Protein AF-A0A3B8PVL5-F1 (afdb_monomer)

Secondary structure (DSSP, 8-state):
----------TT-HHHHH--HHHHHHHHHH-SEEE-TTT-PEEE-SHHHHHHHHH-TTS---THHHHHHTS-TTHHHHHHHHHHHHTTSGGG--HHHHHHHHHHHHTTS-HHHHHHHHHHHHHHHHHHHHTSPTTS---HIIIIITTHHHHHHHHHTT--GGGHHHHHHHHHHHHHHHS--SS-HHHHHHHHHHHHHHHHHHHHHHHHHHH-

Foldseek 3Di:
DDPPDDDDDDCPPPVCVVPVPVVLVCCVPPPQWHQDPVLRDIDHRDPVVVVCQVPPPVHALLCVVVLLVPDDPVQNVLLVVVCVVPCQDLSNDDDPSVVVNVVVVCVCVDPVNVVVLVVVLVVLQVVLVVPDDPPDDDDCVVSPVVQSVLCSVCVSVVHDSVCSVVLVQLVVLLVCQSDPDDDDNNVSSVSNVVSSVVNVVVVVVVVVVVVD

Nearest PDB structures (foldseek):
  2z3u-assembly1_A  TM=7.919E-01  e=2.037E-05  Streptomyces sp. TP-A0274
  2z3t-assembly1_A  TM=7.667E-01  e=3.407E-05  Streptomyces sp. TP-A0274
  2z3t-assembly3_C  TM=7.773E-01  e=5.141E-05  Streptomyces sp. TP-A0274
  2z3t-assembly2_B  TM=7.688E-01  e=5.698E-05  Streptomyces sp. TP-A0274
  6kfw-assembly1_A  TM=7.284E-01  e=1.982E-03  Actinoplanes tsinanensis

Sequence (212 aa):
MDHTHTITFDFHDPTVIADPYPIYARMRREQPLWLNPASGTWTVTRHADVCRVLDGAEFSNARIEELFARLSLEARPRAEPLREIFEPRLLFTEGDRHRRLRSLLMKGFTPGHLQTYSSLISERLDLLLRDLPEGQPVDLLKQVCAKLPGMVILALLGIRVDEQDRMRAWTDDIYAWMGHFPGSILERTQCALQAMEGLRGRLRAYIEEVRT

Radius of gyration: 21.16 Å; Cα contacts (8 Å, |Δi|>4): 139; chains: 1; bounding box: 54×42×66 Å

Structure (mmCIF, N/CA/C/O backbone):
data_AF-A0A3B8PVL5-F1
#
_entry.id   AF-A0A3B8PVL5-F1
#
loop_
_atom_site.group_PDB
_atom_site.id
_atom_site.type_symbol
_atom_site.label_atom_id
_atom_site.label_alt_id
_atom_site.label_comp_id
_atom_site.label_asym_id
_atom_site.label_entity_id
_atom_site.label_seq_id
_atom_site.pdbx_PDB_ins_code
_atom_site.Cartn_x
_atom_site.Cartn_y
_atom_site.Cartn_z
_atom_site.occupancy
_atom_site.B_iso_or_equiv
_atom_site.auth_seq_id
_atom_site.auth_comp_id
_atom_site.auth_asym_id
_atom_site.auth_atom_id
_atom_site.pdbx_PDB_model_num
ATOM 1 N N . MET A 1 1 ? 16.191 -9.539 -36.481 1.00 39.22 1 MET A N 1
ATOM 2 C CA . MET A 1 1 ? 15.145 -9.096 -35.539 1.00 39.22 1 MET A CA 1
ATOM 3 C C . MET A 1 1 ? 15.142 -7.588 -35.616 1.00 39.22 1 MET A C 1
ATOM 5 O O . MET A 1 1 ? 16.186 -6.993 -35.396 1.00 39.22 1 MET A O 1
ATOM 9 N N . ASP A 1 2 ? 14.049 -7.017 -36.103 1.00 36.31 2 ASP A N 1
ATOM 10 C CA . ASP A 1 2 ? 13.958 -5.600 -36.448 1.00 36.31 2 ASP A CA 1
ATOM 11 C C . ASP A 1 2 ? 13.825 -4.760 -35.165 1.00 36.31 2 ASP A C 1
ATOM 13 O O . ASP A 1 2 ? 12.913 -4.978 -34.367 1.00 36.31 2 ASP A O 1
ATOM 17 N N . HIS A 1 3 ? 14.789 -3.872 -34.912 1.00 49.50 3 HIS A N 1
ATOM 18 C CA . HIS A 1 3 ? 14.898 -3.058 -33.695 1.00 49.50 3 HIS A CA 1
ATOM 19 C C . HIS A 1 3 ? 14.325 -1.656 -33.917 1.00 49.50 3 HIS A C 1
ATOM 21 O O . HIS A 1 3 ? 15.004 -0.656 -33.677 1.00 49.50 3 HIS A O 1
ATOM 27 N N . THR A 1 4 ? 13.100 -1.538 -34.422 1.00 50.12 4 THR A N 1
ATOM 28 C CA . THR A 1 4 ? 12.557 -0.219 -34.765 1.00 50.12 4 THR A CA 1
ATOM 29 C C . THR A 1 4 ? 11.165 -0.049 -34.171 1.00 50.12 4 THR A C 1
ATOM 31 O O . THR A 1 4 ? 10.240 -0.767 -34.528 1.00 50.12 4 THR A O 1
ATOM 34 N N . HIS A 1 5 ? 11.072 0.916 -33.246 1.00 54.44 5 HIS A N 1
ATOM 35 C CA . HIS A 1 5 ? 9.950 1.297 -32.370 1.00 54.44 5 HIS A CA 1
ATOM 36 C C . HIS A 1 5 ? 9.948 0.695 -30.954 1.00 54.44 5 HIS A C 1
ATOM 38 O O . HIS A 1 5 ? 9.056 -0.053 -30.567 1.00 54.44 5 HIS A O 1
ATOM 44 N N . THR A 1 6 ? 10.900 1.128 -30.122 1.00 64.75 6 THR A N 1
ATOM 45 C CA . THR A 1 6 ? 10.714 1.101 -28.663 1.00 64.75 6 THR A CA 1
ATOM 46 C C . THR A 1 6 ? 9.618 2.099 -28.296 1.00 64.75 6 THR A C 1
ATOM 48 O O . THR A 1 6 ? 9.730 3.286 -28.610 1.00 64.75 6 THR A O 1
ATOM 51 N N . ILE A 1 7 ? 8.552 1.637 -27.641 1.00 70.81 7 ILE A N 1
ATOM 52 C CA . ILE A 1 7 ? 7.577 2.545 -27.036 1.00 70.81 7 ILE A CA 1
ATOM 53 C C . ILE A 1 7 ? 8.286 3.242 -25.868 1.00 70.81 7 ILE A C 1
ATOM 55 O O . ILE A 1 7 ? 8.627 2.600 -24.879 1.00 70.81 7 ILE A O 1
ATOM 59 N N . THR A 1 8 ? 8.520 4.546 -25.988 1.00 72.62 8 THR A N 1
ATOM 60 C CA . THR A 1 8 ? 9.068 5.369 -24.903 1.00 72.62 8 THR A CA 1
ATOM 61 C C . THR A 1 8 ? 7.932 6.134 -24.246 1.00 72.62 8 THR A C 1
ATOM 63 O O . THR A 1 8 ? 7.210 6.869 -24.918 1.00 72.62 8 THR A O 1
ATOM 66 N N . PHE A 1 9 ? 7.771 5.958 -22.942 1.00 76.31 9 PHE A N 1
ATOM 67 C CA . PHE A 1 9 ? 6.848 6.721 -22.113 1.00 76.31 9 PHE A CA 1
ATOM 68 C C . PHE A 1 9 ? 7.392 6.755 -20.685 1.00 76.31 9 PHE A C 1
ATOM 70 O O . PHE A 1 9 ? 8.145 5.865 -20.281 1.00 76.31 9 PHE A O 1
ATOM 77 N N . ASP A 1 10 ? 7.025 7.788 -19.939 1.00 80.75 10 ASP A N 1
ATOM 78 C CA . ASP A 1 10 ? 7.388 7.927 -18.535 1.00 80.75 10 ASP A CA 1
ATOM 79 C C . ASP A 1 10 ? 6.184 7.549 -17.664 1.00 80.75 10 ASP A C 1
ATOM 81 O O . ASP A 1 10 ? 5.116 8.148 -17.760 1.00 80.75 10 ASP A O 1
ATOM 85 N N . PHE A 1 11 ? 6.351 6.537 -16.811 1.00 80.06 11 PHE A N 1
ATOM 86 C CA . PHE A 1 11 ? 5.327 6.117 -15.847 1.00 80.06 11 PHE A CA 1
ATOM 87 C C . PHE A 1 11 ? 5.068 7.161 -14.752 1.00 80.06 11 PHE A C 1
ATOM 89 O O . PHE A 1 11 ? 4.093 7.034 -14.011 1.00 80.06 11 PHE A O 1
ATOM 96 N N . HIS A 1 12 ? 5.935 8.167 -14.638 1.00 81.81 12 HIS A N 1
ATOM 97 C CA . HIS A 1 12 ? 5.802 9.283 -13.712 1.00 81.81 12 HIS A CA 1
ATOM 98 C C . HIS A 1 12 ? 5.186 10.534 -14.359 1.00 81.81 12 HIS A C 1
ATOM 100 O O . HIS A 1 12 ? 4.926 11.507 -13.649 1.00 81.81 12 HIS A O 1
ATOM 106 N N . ASP A 1 13 ? 4.915 10.519 -15.670 1.00 85.88 13 ASP A N 1
ATOM 107 C CA . ASP A 1 13 ? 4.235 11.619 -16.356 1.00 85.88 13 ASP A CA 1
ATOM 108 C C . ASP A 1 13 ? 2.784 11.741 -15.838 1.00 85.88 13 ASP A C 1
ATOM 110 O O . ASP A 1 13 ? 2.021 10.771 -15.915 1.00 85.88 13 ASP A O 1
ATOM 114 N N . PRO A 1 14 ? 2.356 12.917 -15.333 1.00 90.00 14 PRO A N 1
ATOM 115 C CA . PRO A 1 14 ? 0.998 13.123 -14.829 1.00 90.00 14 PRO A CA 1
ATOM 116 C C . PRO A 1 14 ? -0.107 12.784 -15.836 1.00 90.00 14 PRO A C 1
ATOM 118 O O . PRO A 1 14 ? -1.181 12.340 -15.435 1.00 90.00 14 PRO A O 1
ATOM 121 N N . THR A 1 15 ? 0.140 12.972 -17.134 1.00 90.44 15 THR A N 1
ATOM 122 C CA . THR A 1 15 ? -0.822 12.648 -18.197 1.00 90.44 15 THR A CA 1
ATOM 123 C C . THR A 1 15 ? -0.975 11.139 -18.378 1.00 90.44 15 THR A C 1
ATOM 125 O O . THR A 1 15 ? -2.087 10.651 -18.571 1.00 90.44 15 THR A O 1
ATOM 128 N N . VAL A 1 16 ? 0.121 10.391 -18.221 1.00 89.94 16 VAL A N 1
ATOM 129 C CA . VAL A 1 16 ? 0.131 8.923 -18.226 1.00 89.94 16 VAL A CA 1
ATOM 130 C C . VAL A 1 16 ? -0.508 8.373 -16.958 1.00 89.94 16 VAL A C 1
ATOM 132 O O . VAL A 1 16 ? -1.251 7.402 -17.024 1.00 89.94 16 VAL A O 1
ATOM 135 N N . ILE A 1 17 ? -0.266 8.997 -15.806 1.00 90.56 17 ILE A N 1
ATOM 136 C CA . ILE A 1 17 ? -0.901 8.616 -14.538 1.00 90.56 17 ILE A CA 1
ATOM 137 C C . ILE A 1 17 ? -2.420 8.837 -14.600 1.00 90.56 17 ILE A C 1
ATOM 139 O O . ILE A 1 17 ? -3.177 8.007 -14.097 1.00 90.56 17 ILE A O 1
ATOM 143 N N . ALA A 1 18 ? -2.867 9.937 -15.215 1.00 94.69 18 ALA A N 1
ATOM 144 C CA . ALA A 1 18 ? -4.284 10.264 -15.342 1.00 94.69 18 ALA A CA 1
ATOM 145 C C . ALA A 1 18 ? -5.041 9.284 -16.253 1.00 94.69 18 ALA A C 1
ATOM 147 O O . ALA A 1 18 ? -6.172 8.914 -15.937 1.00 94.69 18 ALA A O 1
ATOM 148 N N . ASP A 1 19 ? -4.423 8.849 -17.356 1.00 95.06 19 ASP A N 1
ATOM 149 C CA . ASP A 1 19 ? -4.990 7.841 -18.253 1.00 95.06 19 ASP A CA 1
ATOM 150 C C . ASP A 1 19 ? -3.903 6.909 -18.832 1.00 95.06 19 ASP A C 1
ATOM 152 O O . ASP A 1 19 ? -3.385 7.139 -19.931 1.00 95.06 19 ASP A O 1
ATOM 156 N N . PRO A 1 20 ? -3.545 5.819 -18.124 1.00 93.44 20 PRO A N 1
ATOM 157 C CA . PRO A 1 20 ? -2.493 4.912 -18.581 1.00 93.44 20 PRO A CA 1
ATOM 158 C C . PRO A 1 20 ? -2.997 3.890 -19.613 1.00 93.44 20 PRO A C 1
ATOM 160 O O . PRO A 1 20 ? -2.204 3.180 -20.245 1.00 93.44 20 PRO A O 1
ATOM 163 N N . TYR A 1 21 ? -4.316 3.768 -19.797 1.00 94.69 21 TYR A N 1
ATOM 164 C CA . TYR A 1 21 ? -4.918 2.692 -20.582 1.00 94.69 21 TYR A CA 1
ATOM 165 C C . TYR A 1 21 ? -4.569 2.738 -22.078 1.00 94.69 21 TYR A C 1
ATOM 167 O O . TYR A 1 21 ? -4.315 1.660 -22.632 1.00 94.69 21 TYR A O 1
ATOM 175 N N . PRO A 1 22 ? -4.483 3.909 -22.746 1.00 94.12 22 PRO A N 1
ATOM 176 C CA . PRO A 1 22 ? -4.010 4.002 -24.125 1.00 94.12 22 PRO A CA 1
ATOM 177 C C . PRO A 1 22 ? -2.590 3.459 -24.296 1.00 94.12 22 PRO A C 1
ATOM 179 O O . PRO A 1 22 ? -2.325 2.703 -25.237 1.00 94.12 22 PRO A O 1
ATOM 182 N N . ILE A 1 23 ? -1.692 3.773 -23.356 1.00 92.12 23 ILE A N 1
ATOM 183 C CA . ILE A 1 23 ? -0.312 3.276 -23.362 1.00 92.12 23 ILE A CA 1
ATOM 184 C C . ILE A 1 23 ? -0.302 1.766 -23.159 1.00 92.12 23 ILE A C 1
ATOM 186 O O . ILE A 1 23 ? 0.282 1.050 -23.970 1.00 92.12 23 ILE A O 1
ATOM 190 N N . TYR A 1 24 ? -1.016 1.248 -22.158 1.00 92.81 24 TYR A N 1
ATOM 191 C CA . TYR A 1 24 ? -1.092 -0.198 -21.940 1.00 92.81 24 TYR A CA 1
ATOM 192 C C . TYR A 1 24 ? -1.705 -0.939 -23.134 1.00 92.81 24 TYR A C 1
ATOM 194 O O . TYR A 1 24 ? -1.261 -2.035 -23.477 1.00 92.81 24 TYR A O 1
ATOM 202 N N . ALA A 1 25 ? -2.705 -0.353 -23.798 1.00 94.38 25 ALA A N 1
ATOM 203 C CA . ALA A 1 25 ? -3.299 -0.920 -25.005 1.00 94.38 25 ALA A CA 1
ATOM 204 C C . ALA A 1 25 ? -2.289 -0.986 -26.154 1.00 94.38 25 ALA A C 1
ATOM 206 O O . ALA A 1 25 ? -2.220 -2.003 -26.845 1.00 94.38 25 ALA A O 1
ATOM 207 N N . ARG A 1 26 ? -1.485 0.065 -26.331 1.00 92.62 26 ARG A N 1
ATOM 208 C CA . ARG A 1 26 ? -0.396 0.093 -27.308 1.00 92.62 26 ARG A CA 1
ATOM 209 C C . ARG A 1 26 ? 0.678 -0.947 -26.984 1.00 92.62 26 ARG A C 1
ATOM 211 O O . ARG A 1 26 ? 1.000 -1.758 -27.848 1.00 92.62 26 ARG A O 1
ATOM 218 N N . MET A 1 27 ? 1.144 -1.010 -25.735 1.00 92.81 27 MET A N 1
ATOM 219 C CA . MET A 1 27 ? 2.129 -2.002 -25.285 1.00 92.81 27 MET A CA 1
ATOM 220 C C . MET A 1 27 ? 1.656 -3.431 -25.537 1.00 92.81 27 MET A C 1
ATOM 222 O O . MET A 1 27 ? 2.381 -4.213 -26.138 1.00 92.81 27 MET A O 1
ATOM 226 N N . ARG A 1 28 ? 0.413 -3.778 -25.185 1.00 94.94 28 ARG A N 1
ATOM 227 C CA . ARG A 1 28 ? -0.111 -5.135 -25.423 1.00 94.94 28 ARG A CA 1
ATOM 228 C C . ARG A 1 28 ? -0.062 -5.562 -26.894 1.00 94.94 28 ARG A C 1
ATOM 230 O O . ARG A 1 28 ? 0.135 -6.754 -27.165 1.00 94.94 28 ARG A O 1
ATOM 237 N N . ARG A 1 29 ? -0.271 -4.614 -27.818 1.00 94.19 29 ARG A N 1
ATOM 238 C CA . ARG A 1 29 ? -0.258 -4.848 -29.271 1.00 94.19 29 ARG A CA 1
ATOM 239 C C . ARG A 1 29 ? 1.157 -4.913 -29.835 1.00 94.19 29 ARG A C 1
ATOM 241 O O . ARG A 1 29 ? 1.461 -5.844 -30.569 1.00 94.19 29 ARG A O 1
ATOM 248 N N . GLU A 1 30 ? 1.990 -3.938 -29.494 1.00 93.38 30 GLU A N 1
ATOM 249 C CA . GLU A 1 30 ? 3.268 -3.684 -30.171 1.00 93.38 30 GLU A CA 1
ATOM 250 C C . GLU A 1 30 ? 4.473 -4.224 -29.388 1.00 93.38 30 GLU A C 1
ATOM 252 O O . GLU A 1 30 ? 5.381 -4.801 -29.977 1.00 93.38 30 GLU A O 1
ATOM 257 N N . GLN A 1 31 ? 4.484 -4.073 -28.061 1.00 92.56 31 GLN A N 1
ATOM 258 C CA . GLN A 1 31 ? 5.632 -4.401 -27.211 1.00 92.56 31 GLN A CA 1
ATOM 259 C C . GLN A 1 31 ? 5.173 -4.880 -25.818 1.00 92.56 31 GLN A C 1
ATOM 261 O O . GLN A 1 31 ? 5.255 -4.141 -24.834 1.00 92.56 31 GLN A O 1
ATOM 266 N N . PRO A 1 32 ? 4.632 -6.110 -25.716 1.00 93.75 32 PRO A N 1
ATOM 267 C CA . PRO A 1 32 ? 3.971 -6.593 -24.501 1.00 93.75 32 PRO A CA 1
ATOM 268 C C . PRO A 1 32 ? 4.933 -6.841 -23.334 1.00 93.75 32 PRO A C 1
ATOM 270 O O . PRO A 1 32 ? 4.501 -6.819 -22.177 1.00 93.75 32 PRO A O 1
ATOM 273 N N . LEU A 1 33 ? 6.209 -7.060 -23.667 1.00 94.38 33 LEU A N 1
ATOM 274 C CA . LEU A 1 33 ? 7.352 -7.150 -22.771 1.00 94.38 33 LEU A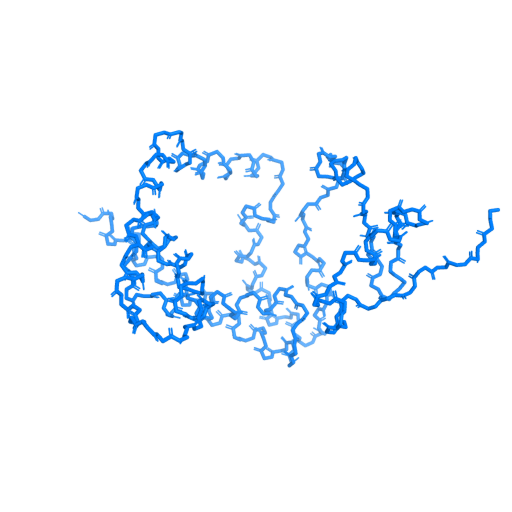 CA 1
ATOM 275 C C . LEU A 1 33 ? 8.305 -6.009 -23.128 1.00 94.38 33 LEU A C 1
ATOM 277 O O . LEU A 1 33 ? 8.877 -5.992 -24.220 1.00 94.38 33 LEU A O 1
ATOM 281 N N . TRP A 1 34 ? 8.456 -5.051 -22.221 1.00 91.19 34 TRP A N 1
ATOM 282 C CA . TRP A 1 34 ? 9.314 -3.885 -22.420 1.00 91.19 34 TRP A CA 1
ATOM 283 C C . TRP A 1 34 ? 10.336 -3.790 -21.294 1.00 91.19 34 TRP A C 1
ATOM 285 O O . TRP A 1 34 ? 9.961 -3.760 -20.125 1.00 91.19 34 TRP A O 1
ATOM 295 N N . LEU A 1 35 ? 11.622 -3.748 -21.640 1.00 88.69 35 LEU A N 1
ATOM 296 C CA . LEU A 1 35 ? 12.696 -3.489 -20.687 1.00 88.69 35 LEU A CA 1
ATOM 297 C C . LEU A 1 35 ? 12.935 -1.983 -20.626 1.00 88.69 35 LEU A C 1
ATOM 299 O O . LEU A 1 35 ? 13.352 -1.392 -21.621 1.00 88.69 35 LEU A O 1
ATOM 303 N N . ASN A 1 36 ? 12.703 -1.375 -19.464 1.00 83.12 36 ASN A N 1
ATOM 304 C CA . ASN A 1 36 ? 13.061 0.017 -19.242 1.00 83.12 36 ASN A CA 1
ATOM 305 C C . ASN A 1 36 ? 14.595 0.134 -19.169 1.00 83.12 36 ASN A C 1
ATOM 307 O O . ASN A 1 36 ? 15.182 -0.373 -18.210 1.00 83.12 36 ASN A O 1
ATOM 311 N N . PRO A 1 37 ? 15.266 0.803 -20.122 1.00 80.75 37 PRO A N 1
ATOM 312 C CA . PRO A 1 37 ? 16.723 0.904 -20.112 1.00 80.75 37 PRO A CA 1
ATOM 313 C C . PRO A 1 37 ? 17.256 1.752 -18.948 1.00 80.75 37 PRO A C 1
ATOM 315 O O . PRO A 1 37 ? 18.384 1.536 -18.518 1.00 80.75 37 PRO A O 1
ATOM 318 N N . ALA A 1 38 ? 16.463 2.691 -18.419 1.00 77.44 38 ALA A N 1
ATOM 319 C CA . ALA A 1 38 ? 16.877 3.557 -17.317 1.00 77.44 38 ALA A CA 1
ATOM 320 C C . ALA A 1 38 ? 16.847 2.835 -15.962 1.00 77.44 38 ALA A C 1
ATOM 322 O O . ALA A 1 38 ? 17.716 3.064 -15.125 1.00 77.44 38 ALA A O 1
ATOM 323 N N . SER A 1 39 ? 15.861 1.960 -15.741 1.00 76.00 39 SER A N 1
ATOM 324 C CA . SER A 1 39 ? 15.697 1.244 -14.466 1.00 76.00 39 SER A CA 1
ATOM 325 C C . SER A 1 39 ? 16.091 -0.233 -14.511 1.00 76.00 39 SER A C 1
ATOM 327 O O . SER A 1 39 ? 16.088 -0.889 -13.473 1.00 76.00 39 SER A O 1
ATOM 329 N N . GLY A 1 40 ? 16.364 -0.792 -15.694 1.00 83.31 40 GLY A N 1
ATOM 330 C CA . GLY A 1 40 ? 16.608 -2.226 -15.879 1.00 83.31 40 GLY A CA 1
ATOM 331 C C . GLY A 1 40 ? 15.398 -3.112 -15.553 1.00 83.31 40 GLY A C 1
ATOM 332 O O . GLY A 1 40 ? 15.550 -4.317 -15.378 1.00 83.31 40 G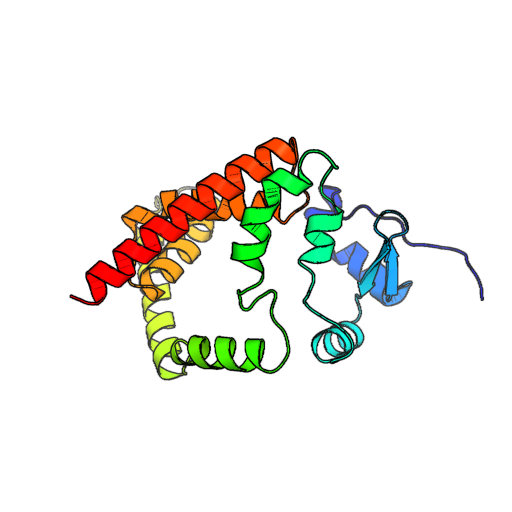LY A O 1
ATOM 333 N N . THR A 1 41 ? 14.197 -2.532 -15.437 1.00 85.75 41 THR A N 1
ATOM 334 C CA . THR A 1 41 ? 12.983 -3.243 -15.009 1.00 85.75 41 THR A CA 1
ATOM 335 C C . THR A 1 41 ? 12.134 -3.667 -16.204 1.00 85.75 41 THR A C 1
ATOM 337 O O . THR A 1 41 ? 11.881 -2.874 -17.113 1.00 85.75 41 THR A O 1
ATOM 340 N N . TRP A 1 42 ? 11.641 -4.906 -16.179 1.00 91.06 42 TRP A N 1
ATOM 341 C CA . TRP A 1 42 ? 10.681 -5.409 -17.160 1.00 91.06 42 TRP A CA 1
ATOM 342 C C . TRP A 1 42 ? 9.254 -4.963 -16.835 1.00 91.06 42 TRP A C 1
ATOM 344 O O . TRP A 1 42 ? 8.768 -5.143 -15.722 1.00 91.06 42 TRP A O 1
ATOM 354 N N . THR A 1 43 ? 8.559 -4.436 -17.839 1.00 91.88 43 THR A N 1
ATOM 355 C CA . THR A 1 43 ? 7.113 -4.207 -17.825 1.00 91.88 43 THR A CA 1
ATOM 356 C C . THR A 1 43 ? 6.421 -5.297 -18.631 1.00 91.88 43 THR A C 1
ATOM 358 O O . THR A 1 43 ? 6.775 -5.540 -19.786 1.00 91.88 43 THR A O 1
ATOM 361 N N . VAL A 1 44 ? 5.403 -5.912 -18.031 1.00 95.00 44 VAL A N 1
ATOM 362 C CA . VAL A 1 44 ? 4.607 -6.996 -18.616 1.00 95.00 44 VAL A CA 1
ATOM 363 C C . VAL A 1 44 ? 3.149 -6.552 -18.680 1.00 95.00 44 VAL A C 1
ATOM 365 O O . VAL A 1 44 ? 2.594 -6.133 -17.669 1.00 95.00 44 VAL A O 1
ATOM 368 N N . THR A 1 45 ? 2.526 -6.606 -19.862 1.00 95.38 45 THR A N 1
ATOM 369 C CA . THR A 1 45 ? 1.192 -5.994 -20.066 1.00 95.38 45 THR A CA 1
ATOM 370 C C . THR A 1 45 ? 0.106 -6.938 -20.567 1.00 95.38 45 THR A C 1
ATOM 372 O O . THR A 1 45 ? -1.080 -6.607 -20.468 1.00 95.38 45 THR A O 1
ATOM 375 N N . ARG A 1 46 ? 0.455 -8.111 -21.108 1.00 95.94 46 ARG A N 1
ATOM 376 C CA . ARG A 1 46 ? -0.537 -9.126 -21.489 1.00 95.94 46 ARG A CA 1
ATOM 377 C C . ARG A 1 46 ? -0.962 -9.906 -20.255 1.00 95.94 46 ARG A C 1
ATOM 379 O O . ARG A 1 46 ? -0.117 -10.389 -19.515 1.00 95.94 46 ARG A O 1
ATOM 386 N N . HIS A 1 47 ? -2.271 -10.078 -20.082 1.00 97.06 47 HIS A N 1
ATOM 387 C CA . HIS A 1 47 ? -2.847 -10.780 -18.932 1.00 97.06 47 HIS A CA 1
ATOM 388 C C . HIS A 1 47 ? -2.204 -12.156 -18.694 1.00 97.06 47 HIS A C 1
ATOM 390 O O . HIS A 1 47 ? -1.781 -12.446 -17.583 1.00 97.06 47 HIS A O 1
ATOM 396 N N . ALA A 1 48 ? -2.071 -12.976 -19.744 1.00 97.25 48 ALA A N 1
ATOM 397 C CA . ALA A 1 48 ? -1.463 -14.303 -19.636 1.00 97.25 48 ALA A CA 1
ATOM 398 C C . ALA A 1 48 ? -0.004 -14.256 -19.143 1.00 97.25 48 ALA A C 1
ATOM 400 O O . ALA A 1 48 ? 0.380 -15.060 -18.298 1.00 97.25 48 ALA A O 1
ATOM 401 N N . ASP A 1 49 ? 0.782 -13.287 -19.619 1.00 96.81 49 ASP A N 1
ATOM 402 C CA . ASP A 1 49 ? 2.179 -13.119 -19.211 1.00 96.81 49 ASP A CA 1
ATOM 403 C C . ASP A 1 49 ? 2.277 -12.608 -17.765 1.00 96.81 49 ASP A C 1
ATOM 405 O O . ASP A 1 49 ? 3.129 -13.068 -17.011 1.00 96.81 49 ASP A O 1
ATOM 409 N N . VAL A 1 50 ? 1.373 -11.711 -17.350 1.00 97.12 50 VAL A N 1
ATOM 410 C CA . VAL A 1 50 ? 1.278 -11.245 -15.956 1.00 97.12 50 VAL A CA 1
ATOM 411 C C . VAL A 1 50 ? 0.959 -12.411 -15.021 1.00 97.12 50 VAL A C 1
ATOM 413 O O . VAL A 1 50 ? 1.663 -12.591 -14.032 1.00 97.12 50 VAL A O 1
ATOM 416 N N . CYS A 1 51 ? -0.042 -13.239 -15.341 1.00 97.50 51 CYS A N 1
ATOM 417 C CA . CYS A 1 51 ? -0.359 -14.434 -14.553 1.00 97.50 51 CYS A CA 1
ATOM 418 C C . CYS A 1 51 ? 0.835 -15.392 -14.482 1.00 97.50 51 CYS A C 1
ATOM 420 O O . CYS A 1 51 ? 1.200 -15.822 -13.395 1.00 97.50 51 CYS A O 1
ATOM 422 N N . ARG A 1 52 ? 1.509 -15.652 -15.613 1.00 96.25 52 ARG A N 1
ATOM 423 C CA . ARG A 1 52 ? 2.712 -16.498 -15.643 1.00 96.25 52 ARG A CA 1
ATOM 424 C C . ARG A 1 52 ? 3.803 -15.980 -14.705 1.00 96.25 52 ARG A C 1
ATOM 426 O O . ARG A 1 52 ? 4.446 -16.780 -14.036 1.00 96.25 52 ARG A O 1
ATOM 433 N N . VAL A 1 53 ? 4.023 -14.665 -14.669 1.00 95.25 53 VAL A N 1
ATOM 434 C CA . VAL A 1 53 ? 5.013 -14.047 -13.774 1.00 95.25 53 VAL A CA 1
ATOM 435 C C . VAL A 1 53 ? 4.595 -14.156 -12.310 1.00 95.25 53 VAL A C 1
ATOM 437 O O . VAL A 1 53 ? 5.433 -14.453 -11.469 1.00 95.25 53 VAL A O 1
ATOM 440 N N . LEU A 1 54 ? 3.318 -13.932 -12.000 1.00 93.75 54 LEU A N 1
ATOM 441 C CA . LEU A 1 54 ? 2.811 -13.998 -10.626 1.00 93.75 54 LEU A CA 1
ATOM 442 C C . LEU A 1 54 ? 2.782 -15.430 -10.063 1.00 93.75 54 LEU A C 1
ATOM 444 O O . LEU A 1 54 ? 2.972 -15.602 -8.862 1.00 93.75 54 LEU A O 1
ATOM 448 N N . ASP A 1 55 ? 2.568 -16.433 -10.917 1.00 93.06 55 ASP A N 1
ATOM 449 C CA . ASP A 1 55 ? 2.509 -17.849 -10.527 1.00 93.06 55 ASP A CA 1
ATOM 450 C C . ASP A 1 55 ? 3.875 -18.558 -10.608 1.00 93.06 55 ASP A C 1
ATOM 452 O O . ASP A 1 55 ? 4.069 -19.621 -10.012 1.00 93.06 55 ASP A O 1
ATOM 456 N N . GLY A 1 56 ? 4.820 -18.002 -11.371 1.00 92.69 56 GLY A N 1
ATOM 457 C CA . GLY A 1 56 ? 6.122 -18.608 -11.637 1.00 92.69 56 GLY A CA 1
ATOM 458 C C . GLY A 1 56 ? 7.059 -18.540 -10.434 1.00 92.69 56 GLY A C 1
ATOM 459 O O . GLY A 1 56 ? 7.435 -17.459 -9.986 1.00 92.69 56 GLY A O 1
ATOM 460 N N . ALA A 1 57 ? 7.508 -19.699 -9.946 1.00 88.00 57 ALA A N 1
ATOM 461 C CA . ALA A 1 57 ? 8.469 -19.791 -8.843 1.00 88.00 57 ALA A CA 1
ATOM 462 C C . ALA A 1 57 ? 9.863 -19.235 -9.200 1.00 88.00 57 ALA A C 1
ATOM 464 O O . ALA A 1 57 ? 10.685 -19.018 -8.311 1.00 88.00 57 ALA A O 1
ATOM 465 N N . GLU A 1 58 ? 10.141 -19.002 -10.488 1.00 90.38 58 GLU A N 1
ATOM 466 C CA . GLU A 1 58 ? 11.350 -18.324 -10.954 1.00 90.38 58 GLU A CA 1
ATOM 467 C C . GLU A 1 58 ? 11.351 -16.805 -10.685 1.00 90.38 58 GLU A C 1
ATOM 469 O O . GLU A 1 58 ? 12.398 -16.168 -10.814 1.00 90.38 58 GLU A O 1
ATOM 474 N N . PHE A 1 59 ? 10.212 -16.218 -10.290 1.00 90.50 59 PHE A N 1
ATOM 475 C CA . PHE A 1 59 ? 10.082 -14.794 -9.972 1.00 90.50 59 PHE A CA 1
ATOM 476 C C . PHE A 1 59 ? 9.985 -14.572 -8.457 1.00 90.50 59 PHE A C 1
ATOM 478 O O . PHE A 1 59 ? 8.993 -14.905 -7.816 1.00 90.50 59 PHE A O 1
ATOM 485 N N . SER A 1 60 ? 11.027 -13.977 -7.878 1.00 86.75 60 SER A N 1
ATOM 486 C CA . SER A 1 60 ? 11.139 -13.757 -6.431 1.00 86.75 60 SER A CA 1
ATOM 487 C C . SER A 1 60 ? 10.515 -12.430 -5.971 1.00 86.75 60 SER A C 1
ATOM 489 O O . SER A 1 60 ? 10.612 -11.405 -6.655 1.00 86.75 60 SER A O 1
ATOM 491 N N . ASN A 1 61 ? 9.940 -12.402 -4.764 1.00 81.19 61 ASN A N 1
ATOM 492 C CA . ASN A 1 61 ? 9.590 -11.172 -4.041 1.00 81.19 61 ASN A CA 1
ATOM 493 C C . ASN A 1 61 ? 10.622 -10.775 -2.977 1.00 81.19 61 ASN A C 1
ATOM 495 O O . ASN A 1 61 ? 10.380 -9.823 -2.233 1.00 81.19 61 ASN A O 1
ATOM 499 N N . ALA A 1 62 ? 11.800 -11.408 -2.936 1.00 73.81 62 ALA A N 1
ATOM 500 C CA . ALA A 1 62 ? 12.931 -10.996 -2.095 1.00 73.81 62 ALA A CA 1
ATOM 501 C C . ALA A 1 62 ? 13.589 -9.687 -2.599 1.00 73.81 62 ALA A C 1
ATOM 503 O O . ALA A 1 62 ? 14.788 -9.617 -2.854 1.00 73.81 62 ALA A O 1
ATOM 504 N N . ARG A 1 63 ? 12.789 -8.626 -2.758 1.00 79.19 63 ARG A N 1
ATOM 505 C CA . ARG A 1 63 ? 13.169 -7.345 -3.377 1.00 79.19 63 ARG A CA 1
ATOM 506 C C . ARG A 1 63 ? 13.668 -6.313 -2.370 1.00 79.19 63 ARG A C 1
ATOM 508 O O . ARG A 1 63 ? 13.863 -5.154 -2.723 1.00 79.19 63 ARG A O 1
ATOM 515 N N . ILE A 1 64 ? 13.878 -6.707 -1.111 1.00 82.06 64 ILE A N 1
ATOM 516 C CA . ILE A 1 64 ? 14.439 -5.802 -0.102 1.00 82.06 64 ILE A CA 1
ATOM 517 C C . ILE A 1 64 ? 15.829 -5.318 -0.532 1.00 82.06 64 ILE A C 1
ATOM 519 O O . ILE A 1 64 ? 16.112 -4.129 -0.453 1.00 82.06 64 ILE A O 1
ATOM 523 N N . GLU A 1 65 ? 16.644 -6.193 -1.124 1.00 82.62 65 GLU A N 1
ATOM 524 C CA . GLU A 1 65 ? 17.959 -5.812 -1.647 1.00 82.62 65 GLU A CA 1
ATOM 525 C C . GLU A 1 65 ? 17.868 -4.832 -2.822 1.00 82.62 65 GLU A C 1
ATOM 527 O O . GLU A 1 65 ? 18.681 -3.916 -2.919 1.00 82.62 65 GLU A O 1
ATOM 532 N N . GLU A 1 66 ? 16.840 -4.936 -3.669 1.00 81.81 66 GLU A N 1
ATOM 533 C CA . GLU A 1 66 ? 16.597 -3.957 -4.736 1.00 81.81 66 GLU A CA 1
ATOM 534 C C . GLU A 1 66 ? 16.227 -2.579 -4.172 1.00 81.81 66 GLU A C 1
ATOM 536 O O . GLU A 1 66 ? 16.650 -1.558 -4.717 1.00 81.81 66 GLU A O 1
ATOM 541 N N . LEU A 1 67 ? 15.467 -2.525 -3.071 1.00 82.50 67 LEU A N 1
ATOM 542 C CA . LEU A 1 67 ? 15.168 -1.268 -2.379 1.00 82.50 67 LEU A CA 1
ATOM 543 C C . LEU A 1 67 ? 16.447 -0.642 -1.808 1.00 82.50 67 LEU A C 1
ATOM 545 O O . LEU A 1 67 ? 16.702 0.542 -2.024 1.00 82.50 67 LEU A O 1
ATOM 549 N N . PHE A 1 68 ? 17.293 -1.440 -1.152 1.00 86.38 68 PHE A N 1
ATOM 550 C CA . PHE A 1 68 ? 18.565 -0.973 -0.590 1.00 86.38 68 PHE A CA 1
ATOM 551 C C . PHE A 1 68 ? 19.590 -0.587 -1.661 1.00 86.38 68 PHE A C 1
ATOM 553 O O . PHE A 1 68 ? 20.377 0.343 -1.463 1.00 86.38 68 PHE A O 1
ATOM 560 N N . ALA A 1 69 ? 19.562 -1.238 -2.825 1.00 84.12 69 ALA A N 1
ATOM 561 C CA . ALA A 1 69 ? 20.422 -0.899 -3.952 1.00 84.12 69 ALA A CA 1
ATOM 562 C C . ALA A 1 69 ? 20.185 0.533 -4.471 1.00 84.12 69 ALA A C 1
ATOM 564 O O . ALA A 1 69 ? 21.117 1.151 -4.986 1.00 84.12 69 ALA A O 1
ATOM 565 N N . ARG A 1 70 ? 18.979 1.086 -4.281 1.00 80.06 70 ARG A N 1
ATOM 566 C CA . ARG A 1 70 ? 18.615 2.462 -4.676 1.00 80.06 70 ARG A CA 1
ATOM 567 C C . ARG A 1 70 ? 19.126 3.533 -3.712 1.00 80.06 70 ARG A C 1
ATOM 569 O O . ARG A 1 70 ? 19.090 4.717 -4.038 1.00 80.06 70 ARG A O 1
ATOM 576 N N . LEU A 1 71 ? 19.574 3.147 -2.520 1.00 85.06 71 LEU A N 1
ATOM 577 C CA . LEU A 1 71 ? 20.037 4.090 -1.508 1.00 85.06 71 LEU A CA 1
ATOM 578 C C . LEU A 1 71 ? 21.422 4.643 -1.863 1.00 85.06 71 LEU A C 1
ATOM 580 O O . LEU A 1 71 ? 22.311 3.907 -2.313 1.00 85.06 71 LEU A O 1
ATOM 584 N N . SER A 1 72 ? 21.624 5.932 -1.580 1.00 84.12 72 SER A N 1
ATOM 585 C CA . SER A 1 72 ? 22.950 6.553 -1.625 1.00 84.12 72 SER A CA 1
ATOM 586 C C . SER A 1 72 ? 23.893 5.893 -0.614 1.00 84.12 72 SER A C 1
ATOM 588 O O . SER A 1 72 ? 23.448 5.321 0.385 1.00 84.12 72 SER A O 1
ATOM 590 N N . LEU A 1 73 ? 25.207 5.998 -0.838 1.00 86.38 73 LEU A N 1
ATOM 591 C CA . LEU A 1 73 ? 26.215 5.461 0.088 1.00 86.38 73 LEU A CA 1
ATOM 592 C C . LEU A 1 73 ? 26.042 5.992 1.521 1.00 86.38 73 LEU A C 1
ATOM 594 O O . LEU A 1 73 ? 26.293 5.262 2.472 1.00 86.38 73 LEU A O 1
ATOM 598 N N . GLU A 1 74 ? 25.559 7.227 1.671 1.00 86.88 74 GLU A N 1
ATOM 599 C CA . GLU A 1 74 ? 25.265 7.830 2.973 1.00 86.88 74 GLU A CA 1
ATOM 600 C C . GLU A 1 74 ? 23.972 7.287 3.610 1.00 86.88 74 GLU A C 1
ATOM 602 O O . GLU A 1 74 ? 23.915 7.077 4.822 1.00 86.88 74 GLU A O 1
ATOM 607 N N . ALA A 1 75 ? 22.925 7.041 2.815 1.00 86.19 75 ALA A N 1
ATOM 608 C CA . ALA A 1 75 ? 21.637 6.569 3.325 1.00 86.19 75 ALA A CA 1
ATOM 609 C C . ALA A 1 75 ? 21.662 5.082 3.717 1.00 86.19 75 ALA A C 1
ATOM 611 O O . ALA A 1 75 ? 20.966 4.692 4.650 1.00 86.19 75 ALA A O 1
ATOM 612 N N . ARG A 1 76 ? 22.484 4.259 3.051 1.00 87.62 76 ARG A N 1
ATOM 613 C CA . ARG A 1 76 ? 22.597 2.809 3.303 1.00 87.62 76 ARG A CA 1
ATOM 614 C C . ARG A 1 76 ? 22.830 2.436 4.772 1.00 87.62 76 ARG A C 1
ATOM 616 O O . ARG A 1 76 ? 21.980 1.733 5.311 1.00 87.62 76 ARG A O 1
ATOM 623 N N . PRO A 1 77 ? 23.898 2.904 5.452 1.00 89.75 77 PRO A N 1
ATOM 624 C CA . PRO A 1 77 ? 24.136 2.530 6.847 1.00 89.75 77 PRO A CA 1
ATOM 625 C C . PRO A 1 77 ? 23.030 3.030 7.785 1.00 89.75 77 PRO A C 1
ATOM 627 O O . PRO A 1 77 ? 22.728 2.384 8.781 1.00 89.75 77 PRO A O 1
ATOM 630 N N . ARG A 1 78 ? 22.392 4.163 7.461 1.00 89.88 78 ARG A N 1
ATOM 631 C CA . ARG A 1 78 ? 21.272 4.703 8.244 1.00 89.88 78 ARG A CA 1
ATOM 632 C C . ARG A 1 78 ? 19.993 3.887 8.058 1.00 89.88 78 ARG A C 1
ATOM 634 O O . ARG A 1 78 ? 19.212 3.789 8.992 1.00 89.88 78 ARG A O 1
ATOM 641 N N . ALA A 1 79 ? 19.788 3.297 6.884 1.00 90.19 79 ALA A N 1
ATOM 642 C CA . ALA A 1 79 ? 18.619 2.484 6.575 1.00 90.19 79 ALA A CA 1
ATOM 643 C C . ALA A 1 79 ? 18.718 1.041 7.088 1.00 90.19 79 ALA A C 1
ATOM 645 O O . ALA A 1 79 ? 17.709 0.347 7.063 1.00 90.19 79 ALA A O 1
ATOM 646 N N . GLU A 1 80 ? 19.879 0.574 7.560 1.00 90.00 80 GLU A N 1
ATOM 647 C CA . GLU A 1 80 ? 20.068 -0.817 8.006 1.00 90.00 80 GLU A CA 1
ATOM 648 C C . GLU A 1 80 ? 18.992 -1.312 8.996 1.00 90.00 80 GLU A C 1
ATOM 650 O O . GLU A 1 80 ? 18.448 -2.395 8.774 1.00 90.00 80 GLU A O 1
ATOM 655 N N . PRO A 1 81 ? 18.545 -0.522 9.998 1.00 89.81 81 PRO A N 1
ATOM 656 C CA . PRO A 1 81 ? 17.461 -0.953 10.883 1.00 89.81 81 PRO A CA 1
ATOM 657 C C . PRO A 1 81 ? 16.127 -1.195 10.155 1.00 89.81 81 PRO A C 1
ATOM 659 O O . PRO A 1 81 ? 15.310 -1.995 10.608 1.00 89.81 81 PRO A O 1
ATOM 662 N N . LEU A 1 82 ? 15.883 -0.545 9.009 1.00 87.56 82 LEU A N 1
ATOM 663 C CA . LEU A 1 82 ? 14.709 -0.832 8.180 1.00 87.56 82 LEU A CA 1
ATOM 664 C C . LEU A 1 82 ? 14.799 -2.233 7.565 1.00 87.56 82 LEU A C 1
ATOM 666 O O . LEU A 1 82 ? 13.761 -2.883 7.439 1.00 87.56 82 LEU A O 1
ATOM 670 N N . ARG A 1 83 ? 16.000 -2.737 7.237 1.00 86.00 83 ARG A N 1
ATOM 671 C CA . ARG A 1 83 ? 16.179 -4.096 6.696 1.00 86.00 83 ARG A CA 1
ATOM 672 C C . ARG A 1 83 ? 15.680 -5.125 7.701 1.00 86.00 83 ARG A C 1
ATOM 674 O O . ARG A 1 83 ? 14.787 -5.901 7.371 1.00 86.00 83 ARG A O 1
ATOM 681 N N . GLU A 1 84 ? 16.163 -5.050 8.939 1.00 81.62 8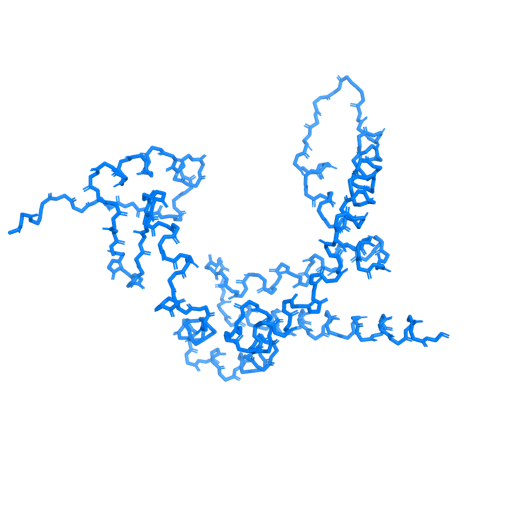4 GLU A N 1
ATOM 682 C CA . GLU A 1 84 ? 15.765 -5.952 10.029 1.00 81.62 84 GLU A CA 1
ATOM 683 C C . GLU A 1 84 ? 14.250 -5.936 10.287 1.00 81.62 84 GLU A C 1
ATOM 685 O O . GLU A 1 84 ? 13.651 -6.941 10.675 1.00 81.62 84 GLU A O 1
ATOM 690 N N . ILE A 1 85 ? 13.607 -4.788 10.059 1.00 81.06 85 ILE A N 1
ATOM 691 C CA . ILE A 1 85 ? 12.173 -4.599 10.277 1.00 81.06 85 ILE A CA 1
ATOM 692 C C . ILE A 1 85 ? 11.330 -5.100 9.092 1.00 81.06 85 ILE A C 1
ATOM 694 O O . ILE A 1 85 ? 10.213 -5.589 9.307 1.00 81.06 85 ILE A O 1
ATOM 698 N N . PHE A 1 86 ? 11.804 -4.958 7.852 1.00 81.81 86 PHE A N 1
ATOM 699 C CA . PHE A 1 86 ? 11.064 -5.337 6.644 1.00 81.81 86 PHE A CA 1
ATOM 700 C C . PHE A 1 86 ? 11.280 -6.786 6.223 1.00 81.81 86 PHE A C 1
ATOM 702 O O . PHE A 1 86 ? 10.303 -7.463 5.908 1.00 81.81 86 PHE A O 1
ATOM 709 N N . GLU A 1 87 ? 12.520 -7.269 6.258 1.00 80.62 87 GLU A N 1
ATOM 710 C CA . GLU A 1 87 ? 12.895 -8.625 5.853 1.00 80.62 87 GLU A CA 1
ATOM 711 C C . GLU A 1 87 ? 12.012 -9.731 6.467 1.00 80.62 87 GLU A C 1
ATOM 713 O O . GLU A 1 87 ? 11.641 -10.662 5.749 1.00 80.62 87 GLU A O 1
ATOM 718 N N . PRO A 1 88 ? 11.585 -9.674 7.749 1.00 82.81 88 PRO A N 1
ATOM 719 C CA . PRO A 1 88 ? 10.753 -10.729 8.312 1.00 82.81 88 PRO A CA 1
ATOM 720 C C . PRO A 1 88 ? 9.283 -10.703 7.877 1.00 82.81 88 PRO A C 1
ATOM 722 O O . PRO A 1 88 ? 8.528 -11.591 8.284 1.00 82.81 88 PRO A O 1
ATOM 725 N N . ARG A 1 89 ? 8.842 -9.696 7.118 1.00 84.44 89 ARG A N 1
ATOM 726 C CA . ARG A 1 89 ? 7.428 -9.481 6.788 1.00 84.44 89 ARG A CA 1
ATOM 727 C C . ARG A 1 89 ? 7.005 -10.304 5.583 1.00 84.44 89 ARG A C 1
ATOM 729 O O . ARG A 1 89 ? 7.775 -10.494 4.652 1.00 84.44 89 ARG A O 1
ATOM 736 N N . LEU A 1 90 ? 5.726 -10.687 5.565 1.00 88.75 90 LEU A N 1
ATOM 737 C CA . LEU A 1 90 ? 5.133 -11.525 4.520 1.00 88.75 90 LEU A CA 1
ATOM 738 C C . LEU A 1 90 ? 5.502 -11.067 3.098 1.00 88.75 90 LEU A C 1
ATOM 740 O O . LEU A 1 90 ? 5.867 -11.902 2.283 1.00 88.75 90 LEU A O 1
ATOM 744 N N . LEU A 1 91 ? 5.472 -9.754 2.844 1.00 87.06 91 LEU A N 1
ATOM 745 C CA . LEU A 1 91 ? 5.776 -9.138 1.546 1.00 87.06 91 LEU A CA 1
ATOM 746 C C . LEU A 1 91 ? 7.203 -9.406 1.027 1.00 87.06 91 LEU A C 1
ATOM 748 O O . LEU A 1 91 ? 7.414 -9.365 -0.178 1.00 87.06 91 LEU A O 1
ATOM 752 N N . PHE A 1 92 ? 8.166 -9.659 1.916 1.00 87.25 92 PHE A N 1
ATOM 753 C CA . PHE A 1 92 ? 9.591 -9.817 1.590 1.00 87.25 92 PHE A CA 1
ATOM 754 C C . PHE A 1 92 ? 10.119 -11.232 1.832 1.00 87.25 92 PHE A C 1
ATOM 756 O O . PHE A 1 92 ? 11.310 -11.491 1.673 1.00 87.25 92 PHE A O 1
ATOM 763 N N . THR A 1 93 ? 9.247 -12.150 2.244 1.00 88.88 93 THR A N 1
ATOM 764 C CA . THR A 1 93 ? 9.613 -13.537 2.539 1.00 88.88 93 THR A CA 1
ATOM 765 C C . THR A 1 93 ? 9.103 -14.473 1.461 1.00 88.88 93 THR A C 1
ATOM 767 O O . THR A 1 93 ? 8.031 -14.255 0.911 1.00 88.88 93 THR A O 1
ATOM 770 N N . GLU A 1 94 ? 9.828 -15.567 1.250 1.00 89.50 94 GLU A N 1
ATOM 771 C CA . GLU A 1 94 ? 9.530 -16.591 0.247 1.00 89.50 94 GLU A CA 1
ATOM 772 C C . GLU A 1 94 ? 9.409 -17.988 0.890 1.00 89.50 94 GLU A C 1
ATOM 774 O O . GLU A 1 94 ? 9.661 -18.176 2.089 1.00 89.50 94 GLU A O 1
ATOM 779 N N . GLY A 1 95 ? 8.998 -18.985 0.100 1.00 90.25 95 GLY A N 1
ATOM 780 C CA . GLY A 1 95 ? 9.034 -20.403 0.480 1.00 90.25 95 GLY A CA 1
ATOM 781 C C . GLY A 1 95 ? 8.263 -20.750 1.763 1.00 90.25 95 GLY A C 1
ATOM 782 O O . GLY A 1 95 ? 7.127 -20.317 1.972 1.00 90.25 95 GLY A O 1
ATOM 783 N N . ASP A 1 96 ? 8.868 -21.560 2.638 1.00 92.31 96 ASP A N 1
ATOM 784 C CA . ASP A 1 96 ? 8.227 -22.032 3.876 1.00 92.31 96 ASP A CA 1
ATOM 785 C C . ASP A 1 96 ? 7.908 -20.912 4.862 1.00 92.31 96 ASP A C 1
ATOM 787 O O . ASP A 1 96 ? 6.867 -20.940 5.526 1.00 92.31 96 ASP A O 1
ATOM 791 N N . ARG A 1 97 ? 8.767 -19.891 4.932 1.00 91.44 97 ARG A N 1
ATOM 792 C CA . ARG A 1 97 ? 8.533 -18.730 5.792 1.00 91.44 97 ARG A CA 1
ATOM 793 C C . ARG A 1 97 ? 7.294 -17.967 5.334 1.00 91.44 97 ARG A C 1
ATOM 795 O O . ARG A 1 97 ? 6.425 -17.690 6.163 1.00 91.44 97 ARG A O 1
ATOM 802 N N . HIS A 1 98 ? 7.177 -17.713 4.028 1.00 92.69 98 HIS A N 1
ATOM 803 C CA . HIS A 1 98 ? 5.987 -17.101 3.436 1.00 92.69 98 HIS A CA 1
ATOM 804 C C . HIS A 1 98 ? 4.733 -17.942 3.698 1.00 92.69 98 HIS A C 1
ATOM 806 O O . HIS A 1 98 ? 3.742 -17.425 4.214 1.00 92.69 98 HIS A O 1
ATOM 812 N N . ARG A 1 99 ? 4.785 -19.259 3.430 1.00 93.56 99 ARG A N 1
ATOM 813 C CA . ARG A 1 99 ? 3.667 -20.186 3.692 1.00 93.56 99 ARG A CA 1
ATOM 814 C C . ARG A 1 99 ? 3.205 -20.130 5.147 1.00 93.56 99 ARG A C 1
ATOM 816 O O . ARG A 1 99 ? 2.004 -20.039 5.406 1.00 93.56 99 ARG A O 1
ATOM 823 N N . ARG A 1 100 ? 4.144 -20.137 6.098 1.00 94.75 100 ARG A N 1
ATOM 824 C CA . ARG A 1 100 ? 3.850 -20.066 7.535 1.00 94.75 100 ARG A CA 1
ATOM 825 C C . ARG A 1 100 ? 3.187 -18.743 7.918 1.00 94.75 100 ARG A C 1
ATOM 827 O O . ARG A 1 100 ? 2.146 -18.762 8.571 1.00 94.75 100 ARG A O 1
ATOM 834 N N . LEU A 1 101 ? 3.762 -17.608 7.514 1.00 93.69 101 LEU A N 1
ATOM 835 C CA . LEU A 1 101 ? 3.210 -16.281 7.816 1.00 93.69 101 LEU A CA 1
ATOM 836 C C . LEU A 1 101 ? 1.826 -16.092 7.182 1.00 93.69 101 LEU A C 1
ATOM 838 O O . LEU A 1 101 ? 0.893 -15.655 7.857 1.00 93.69 101 LEU A O 1
ATOM 842 N N . ARG A 1 102 ? 1.664 -16.496 5.915 1.00 94.69 102 ARG A N 1
ATOM 843 C CA . ARG A 1 102 ? 0.382 -16.450 5.205 1.00 94.69 102 ARG A CA 1
ATOM 844 C C . ARG A 1 102 ? -0.669 -17.305 5.904 1.00 94.69 102 ARG A C 1
ATOM 846 O O . ARG A 1 102 ? -1.786 -16.839 6.083 1.00 94.69 102 ARG A O 1
ATOM 853 N N . SER A 1 103 ? -0.325 -18.521 6.330 1.00 95.50 103 SER A N 1
ATOM 854 C CA . SER A 1 103 ? -1.253 -19.417 7.036 1.00 95.50 103 SER A CA 1
ATOM 855 C C . SER A 1 103 ? -1.782 -18.796 8.332 1.00 95.50 103 SER A C 1
ATOM 857 O O . SER A 1 103 ? -2.969 -18.911 8.629 1.00 95.50 103 SER A O 1
ATOM 859 N N . LEU A 1 104 ? -0.937 -18.074 9.077 1.00 93.81 104 LEU A N 1
ATOM 860 C CA . LEU A 1 104 ? -1.374 -17.350 10.273 1.00 93.81 104 LEU A CA 1
ATOM 861 C C . LEU A 1 104 ? -2.323 -16.199 9.916 1.00 93.81 104 LEU A C 1
ATOM 863 O O . LEU A 1 104 ? -3.381 -16.085 10.529 1.00 93.81 104 LEU A O 1
ATOM 867 N N . LEU A 1 105 ? -1.976 -15.398 8.903 1.00 91.81 105 LEU A N 1
ATOM 868 C CA . LEU A 1 105 ? -2.793 -14.270 8.448 1.00 91.81 105 LEU A CA 1
ATOM 869 C C . LEU A 1 105 ? -4.169 -14.723 7.935 1.00 91.81 105 LEU A C 1
ATOM 871 O O . LEU A 1 105 ? -5.186 -14.125 8.273 1.00 91.81 105 LEU A O 1
ATOM 875 N N . MET A 1 106 ? -4.220 -15.803 7.150 1.00 94.44 106 MET A N 1
ATOM 876 C CA . MET A 1 106 ? -5.455 -16.296 6.525 1.00 94.44 106 MET A CA 1
ATOM 877 C C . MET A 1 106 ? -6.500 -16.795 7.528 1.00 94.44 106 MET A C 1
ATOM 879 O O . MET A 1 106 ? -7.677 -16.854 7.181 1.00 94.44 106 MET A O 1
ATOM 883 N N . LYS A 1 107 ? -6.131 -17.056 8.790 1.00 92.31 107 LYS A N 1
ATOM 884 C CA . LYS A 1 107 ? -7.108 -17.324 9.862 1.00 92.31 107 LYS A CA 1
ATOM 885 C C . LYS A 1 107 ? -8.055 -16.140 10.098 1.00 92.31 107 LYS A C 1
ATOM 887 O O . LYS A 1 107 ? -9.195 -16.353 10.497 1.00 92.31 107 LYS A O 1
ATOM 892 N N . GLY A 1 108 ? -7.611 -14.913 9.813 1.00 90.50 108 GLY A N 1
ATOM 893 C CA . GLY A 1 108 ? -8.447 -13.711 9.851 1.00 90.50 108 GLY A CA 1
ATOM 894 C C . GLY A 1 108 ? -9.372 -13.556 8.639 1.00 90.50 108 GLY A C 1
ATOM 895 O O . GLY A 1 108 ? -10.364 -12.857 8.725 1.00 90.50 108 GLY A O 1
ATOM 896 N N . PHE A 1 109 ? -9.132 -14.256 7.528 1.00 92.44 109 PHE A N 1
ATOM 897 C CA . PHE A 1 109 ? -9.850 -14.045 6.259 1.00 92.44 109 PHE A CA 1
ATOM 898 C C . PHE A 1 109 ? -10.672 -15.270 5.829 1.00 92.44 109 PHE A C 1
ATOM 900 O O . PHE A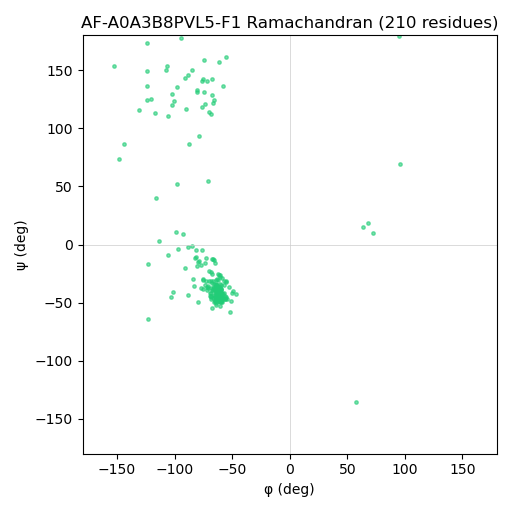 1 109 ? -10.719 -15.632 4.656 1.00 92.44 109 PHE A O 1
ATOM 907 N N . THR A 1 110 ? -11.319 -15.937 6.786 1.00 93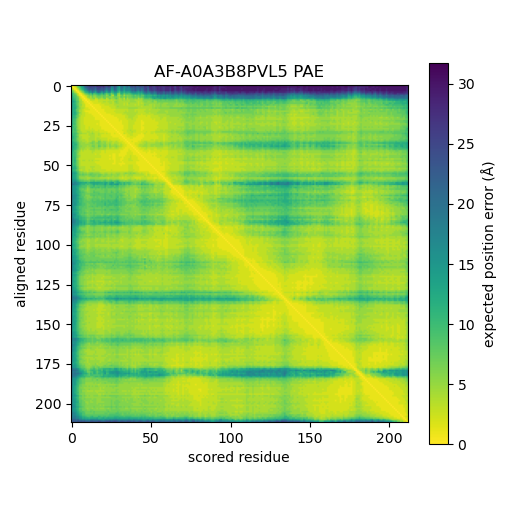.00 110 THR A N 1
ATOM 908 C CA . THR A 1 110 ? -12.244 -17.046 6.503 1.00 93.00 110 THR A CA 1
ATOM 909 C C . THR A 1 110 ? -13.568 -16.517 5.931 1.00 93.00 110 THR A C 1
ATOM 911 O O . THR A 1 110 ? -13.914 -15.362 6.185 1.00 93.00 110 THR A O 1
ATOM 914 N N . PRO A 1 111 ? -14.369 -17.337 5.221 1.00 91.88 111 PRO A N 1
ATOM 915 C CA . PRO A 1 111 ? -15.677 -16.908 4.714 1.00 91.88 111 PRO A CA 1
ATOM 916 C C . PRO A 1 111 ? -16.596 -16.299 5.787 1.00 91.88 111 PRO A C 1
ATOM 918 O O . PRO A 1 111 ? -17.277 -15.312 5.525 1.00 91.88 111 PRO A O 1
ATOM 921 N N . GLY A 1 112 ? -16.563 -16.833 7.015 1.00 90.88 112 GLY A N 1
ATOM 922 C CA . GLY A 1 112 ? -17.321 -16.282 8.142 1.00 90.88 112 GLY A CA 1
ATOM 923 C C . GLY A 1 112 ? -16.860 -14.877 8.541 1.00 90.88 112 GLY A C 1
ATOM 924 O O . GLY A 1 112 ? -17.688 -13.986 8.709 1.00 90.88 112 GLY A O 1
ATOM 925 N N . HIS A 1 113 ? -15.545 -14.645 8.625 1.00 91.31 113 HIS A N 1
ATOM 926 C CA . HIS A 1 113 ? -15.010 -13.306 8.876 1.00 91.31 113 HIS A CA 1
ATOM 927 C C . HIS A 1 113 ? -15.346 -12.333 7.740 1.00 91.31 113 HIS A C 1
ATOM 929 O O . HIS A 1 113 ? -15.737 -11.205 8.017 1.00 91.31 113 HIS A O 1
ATOM 935 N N . LEU A 1 114 ? -15.279 -12.769 6.477 1.00 91.75 114 LEU A N 1
ATOM 936 C CA . LEU A 1 114 ? -15.616 -11.924 5.326 1.00 91.75 114 LEU A CA 1
ATOM 937 C C . LEU A 1 114 ? -17.068 -11.420 5.371 1.00 91.75 114 LEU A C 1
ATOM 939 O O . LEU A 1 114 ? -17.309 -10.257 5.048 1.00 91.75 114 LEU A O 1
ATOM 943 N N . GLN A 1 115 ? -18.018 -12.246 5.823 1.00 91.00 115 GLN A N 1
ATOM 944 C CA . GLN A 1 115 ? -19.406 -11.813 6.021 1.00 91.00 115 GLN A CA 1
ATOM 945 C C . GLN A 1 115 ? -19.497 -10.698 7.075 1.00 91.00 115 GLN A C 1
ATOM 947 O O . GLN A 1 115 ? -20.124 -9.668 6.831 1.00 91.00 115 GLN A O 1
ATOM 952 N N . THR A 1 116 ? -18.823 -10.867 8.216 1.00 92.31 116 THR A N 1
ATOM 953 C CA . THR A 1 116 ? -18.732 -9.834 9.262 1.00 92.31 116 THR A CA 1
ATOM 954 C C . THR A 1 116 ? -18.078 -8.556 8.734 1.00 92.31 116 THR A C 1
ATOM 956 O O . THR A 1 116 ? -18.527 -7.454 9.043 1.00 92.31 116 THR A O 1
ATOM 959 N N . TYR A 1 117 ? -17.040 -8.684 7.904 1.00 94.12 117 TYR A N 1
ATOM 960 C CA . TYR A 1 117 ? -16.322 -7.545 7.337 1.00 94.12 117 TYR A CA 1
ATOM 961 C C . TYR A 1 117 ? -17.188 -6.769 6.348 1.00 94.12 117 TYR A C 1
ATOM 963 O O . TYR A 1 117 ? -17.146 -5.545 6.349 1.00 94.12 117 TYR A O 1
ATOM 971 N N . SER A 1 118 ? -18.020 -7.449 5.556 1.00 94.50 118 SER A N 1
ATOM 972 C CA . SER A 1 118 ? -18.984 -6.792 4.667 1.00 94.50 118 SER A CA 1
ATOM 973 C C . SER A 1 118 ? -19.976 -5.919 5.445 1.00 94.50 118 SER A C 1
ATOM 975 O O . SER A 1 118 ? -20.188 -4.760 5.075 1.00 94.50 118 SER A O 1
ATOM 977 N N . SER A 1 119 ? -20.516 -6.426 6.558 1.00 95.25 119 SER A N 1
ATOM 978 C CA . SER A 1 119 ? -21.397 -5.646 7.437 1.00 95.25 119 SER A CA 1
ATOM 979 C C . SER A 1 119 ? -20.670 -4.451 8.057 1.00 95.25 119 SER A C 1
ATOM 981 O O . SER A 1 119 ? -21.181 -3.336 8.013 1.00 95.25 119 SER A O 1
ATOM 983 N N . LEU A 1 120 ? -19.450 -4.658 8.565 1.00 94.75 120 LEU A N 1
ATOM 984 C CA . LEU A 1 120 ? -18.614 -3.593 9.125 1.00 94.75 120 LEU A CA 1
ATOM 985 C C . LEU A 1 120 ? -18.313 -2.494 8.094 1.00 94.75 120 LEU A C 1
ATOM 987 O O . LEU A 1 120 ? -18.426 -1.312 8.405 1.00 94.75 120 LEU A O 1
ATOM 991 N N . ILE A 1 121 ? -17.929 -2.863 6.869 1.00 96.75 121 ILE A N 1
ATOM 992 C CA . ILE A 1 121 ? -17.647 -1.906 5.788 1.00 96.75 121 ILE A CA 1
ATOM 993 C C . ILE A 1 121 ? -18.898 -1.082 5.474 1.00 96.75 121 ILE A C 1
ATOM 995 O O . ILE A 1 121 ? -18.793 0.137 5.350 1.00 96.75 121 ILE A O 1
ATOM 999 N N . SER A 1 122 ? -20.062 -1.732 5.392 1.00 96.88 122 SER A N 1
ATOM 1000 C CA . SER A 1 122 ? -21.342 -1.059 5.138 1.00 96.88 122 SER A CA 1
ATOM 1001 C C . SER A 1 122 ? -21.673 -0.069 6.256 1.00 96.88 122 SER A C 1
ATOM 1003 O O . SER A 1 122 ? -21.945 1.092 5.982 1.00 96.88 122 SER A O 1
ATOM 1005 N N . GLU A 1 123 ? -21.514 -0.474 7.520 1.00 95.56 123 GLU A N 1
ATOM 1006 C CA . GLU A 1 123 ? -21.719 0.407 8.675 1.00 95.56 123 GLU A CA 1
ATOM 1007 C C . GLU A 1 123 ? -20.793 1.635 8.635 1.00 95.56 123 GLU A C 1
ATOM 1009 O O . GLU A 1 123 ? -21.239 2.761 8.860 1.00 95.56 123 GLU A O 1
ATOM 1014 N N . ARG A 1 124 ? -19.496 1.447 8.341 1.00 95.19 124 ARG A N 1
ATOM 1015 C CA . ARG A 1 124 ? -18.541 2.567 8.250 1.00 95.19 124 ARG A CA 1
ATOM 1016 C C . ARG A 1 124 ? -18.839 3.484 7.072 1.00 95.19 124 ARG A C 1
ATOM 1018 O O . ARG A 1 124 ? -18.706 4.697 7.218 1.00 95.19 124 ARG A O 1
ATOM 1025 N N . LEU A 1 125 ? -19.262 2.930 5.939 1.00 97.06 125 LEU A N 1
ATOM 1026 C CA . LEU A 1 125 ? -19.706 3.714 4.794 1.00 97.06 125 LEU A CA 1
ATOM 1027 C C . LEU A 1 125 ? -20.948 4.540 5.148 1.00 97.06 125 LEU A C 1
ATOM 1029 O O . LEU A 1 125 ? -20.940 5.747 4.931 1.00 97.06 125 LEU A O 1
ATOM 1033 N N . ASP A 1 126 ? -21.962 3.934 5.766 1.00 97.00 126 ASP A N 1
ATOM 1034 C CA . ASP A 1 126 ? -23.196 4.618 6.166 1.00 97.00 126 ASP A CA 1
ATOM 1035 C C . ASP A 1 126 ? -22.943 5.755 7.159 1.00 97.00 126 ASP A C 1
ATOM 1037 O O . ASP A 1 126 ? -23.658 6.754 7.154 1.00 97.00 126 ASP A O 1
ATOM 1041 N N . LEU A 1 127 ? -21.951 5.620 8.044 1.00 94.44 127 LEU A N 1
ATOM 1042 C CA . LEU A 1 127 ? -21.529 6.711 8.928 1.00 94.44 127 LEU A CA 1
ATOM 1043 C C . LEU A 1 127 ? -20.948 7.880 8.123 1.00 94.44 127 LEU A C 1
ATOM 1045 O O . LEU A 1 127 ? -21.377 9.013 8.304 1.00 94.44 127 LEU A O 1
ATOM 1049 N N . LEU A 1 128 ? -20.029 7.603 7.194 1.00 95.06 128 LEU A N 1
ATOM 1050 C CA . LEU A 1 128 ? -19.417 8.641 6.359 1.00 95.06 128 LEU A CA 1
ATOM 1051 C C . LEU A 1 128 ? -20.431 9.328 5.438 1.00 95.06 128 LEU A C 1
ATOM 1053 O O . LEU A 1 128 ? -20.308 10.523 5.194 1.00 95.06 128 LEU A O 1
ATOM 1057 N N . LEU A 1 129 ? -21.417 8.584 4.928 1.00 95.56 129 LEU A N 1
ATOM 1058 C CA . LEU A 1 129 ? -22.467 9.120 4.063 1.00 95.56 129 LEU A CA 1
ATOM 1059 C C . LEU A 1 129 ? -23.486 9.971 4.830 1.00 95.56 129 LEU A C 1
ATOM 1061 O O . LEU A 1 129 ? -23.968 10.958 4.282 1.00 95.56 129 LEU A O 1
ATOM 1065 N N . ARG A 1 130 ? -23.794 9.621 6.087 1.00 95.12 130 ARG A N 1
ATOM 1066 C CA . ARG A 1 130 ? -24.714 10.390 6.947 1.00 95.12 130 ARG A CA 1
ATOM 1067 C C . ARG A 1 130 ? -24.223 11.804 7.251 1.00 95.12 130 ARG A C 1
ATOM 1069 O O . ARG A 1 130 ? -25.047 12.693 7.425 1.00 95.12 130 ARG A O 1
ATOM 1076 N N . ASP A 1 131 ? -22.911 12.003 7.292 1.00 91.31 131 ASP A N 1
ATOM 1077 C CA . ASP A 1 131 ? -22.300 13.300 7.600 1.00 91.31 131 ASP A CA 1
ATOM 1078 C C . ASP A 1 131 ? -22.161 14.213 6.364 1.00 91.31 131 ASP A C 1
ATOM 1080 O O . ASP A 1 131 ? -21.671 15.341 6.475 1.00 91.31 131 ASP A O 1
ATOM 1084 N N . LEU A 1 132 ? -22.560 13.746 5.173 1.00 94.75 132 LEU A N 1
ATOM 1085 C CA . LEU A 1 132 ? -22.455 14.531 3.945 1.00 94.75 132 LEU A CA 1
ATOM 1086 C C . LEU A 1 132 ? -23.556 15.604 3.864 1.00 94.75 132 LEU A C 1
ATOM 1088 O O . LEU A 1 132 ? -24.711 15.329 4.191 1.00 94.75 132 LEU A O 1
ATOM 1092 N N . PRO A 1 133 ? -23.242 16.818 3.371 1.00 92.50 133 PRO A N 1
ATOM 1093 C CA . PRO A 1 133 ? -24.245 17.857 3.178 1.00 92.50 133 PRO A CA 1
ATOM 1094 C C . PRO A 1 133 ? -25.235 17.477 2.068 1.00 92.50 133 PRO A C 1
ATOM 1096 O O . PRO A 1 133 ? -24.844 17.169 0.941 1.00 92.50 133 PRO A O 1
ATOM 1099 N N . GLU A 1 134 ? -26.532 17.557 2.367 1.00 93.44 134 GLU A N 1
ATOM 1100 C CA . GLU A 1 134 ? -27.585 17.336 1.376 1.00 93.44 134 GLU A CA 1
ATOM 1101 C C . GLU A 1 134 ? -27.682 18.499 0.375 1.00 93.44 134 GLU A C 1
ATOM 1103 O O . GLU A 1 134 ? -27.570 19.675 0.729 1.00 93.44 134 GLU A O 1
ATOM 1108 N N . GLY A 1 135 ? -27.914 18.171 -0.900 1.00 92.31 135 GLY A N 1
ATOM 1109 C CA . GLY A 1 135 ? -28.155 19.159 -1.959 1.00 92.31 135 GLY A CA 1
ATOM 1110 C C . GLY A 1 135 ? -26.929 19.967 -2.398 1.00 92.31 135 GLY A C 1
ATOM 1111 O O . GLY A 1 135 ? -27.081 20.932 -3.146 1.00 92.31 135 GLY A O 1
ATOM 1112 N N . GLN A 1 136 ? -25.723 19.591 -1.962 1.00 93.69 136 GLN A N 1
ATOM 1113 C CA . GLN A 1 136 ? -24.480 20.288 -2.300 1.00 93.69 136 GLN A CA 1
ATOM 1114 C C . GLN A 1 136 ? -23.458 19.344 -2.947 1.00 93.69 136 GLN A C 1
ATOM 1116 O O . GLN A 1 136 ? -23.426 18.155 -2.626 1.00 93.69 136 GLN A O 1
ATOM 1121 N N . PRO A 1 137 ? -22.591 19.847 -3.847 1.00 95.06 137 PRO A N 1
ATOM 1122 C CA . PRO A 1 137 ? -21.453 19.080 -4.333 1.00 95.06 137 PRO A CA 1
ATOM 1123 C C . PRO A 1 137 ? -20.534 18.643 -3.186 1.00 95.06 137 PRO A C 1
ATOM 1125 O O . PRO A 1 137 ? -20.185 19.436 -2.311 1.00 95.06 137 PRO A O 1
ATOM 1128 N N . VAL A 1 138 ? -20.102 17.385 -3.231 1.00 96.06 138 VAL A N 1
ATOM 1129 C CA . VAL A 1 138 ? -19.230 16.764 -2.230 1.00 96.06 138 VAL A CA 1
ATOM 1130 C C . VAL A 1 138 ? -17.983 16.202 -2.905 1.00 96.06 138 VAL A C 1
ATOM 1132 O O . VAL A 1 138 ? -18.063 15.526 -3.928 1.00 96.06 138 VAL A O 1
ATOM 1135 N N . ASP A 1 139 ? -16.824 16.427 -2.287 1.00 95.50 139 ASP A N 1
ATOM 1136 C CA . ASP A 1 139 ? -15.589 15.713 -2.615 1.00 95.50 139 ASP A CA 1
ATOM 1137 C C . ASP A 1 139 ? -15.608 14.316 -1.967 1.00 95.50 139 ASP A C 1
ATOM 1139 O O . ASP A 1 139 ? -15.231 14.140 -0.804 1.00 95.50 139 ASP A O 1
ATOM 1143 N N . LEU A 1 140 ? -16.068 13.314 -2.722 1.00 95.56 140 LEU A N 1
ATOM 1144 C CA . LEU A 1 140 ? -16.153 11.926 -2.254 1.00 95.56 140 LEU A CA 1
ATOM 1145 C C . LEU A 1 140 ? -14.787 11.327 -1.904 1.00 95.56 140 LEU A C 1
ATOM 1147 O O . LEU A 1 140 ? -14.703 10.492 -1.001 1.00 95.56 140 LEU A O 1
ATOM 1151 N N . LEU A 1 141 ? -13.712 11.753 -2.576 1.00 94.94 141 LEU A N 1
ATOM 1152 C CA . LEU A 1 141 ? -12.370 11.262 -2.282 1.00 94.94 141 LEU A CA 1
ATOM 1153 C C . LEU A 1 141 ? -11.971 11.671 -0.864 1.00 94.94 141 LEU A C 1
ATOM 1155 O O . LEU A 1 141 ? -11.596 10.818 -0.058 1.00 94.94 141 LEU A O 1
ATOM 1159 N N . LYS A 1 142 ? -12.098 12.963 -0.547 1.00 93.06 142 LYS A N 1
ATOM 1160 C CA . LYS A 1 142 ? -11.739 13.510 0.766 1.00 93.06 142 LYS A CA 1
ATOM 1161 C C . LYS A 1 142 ? -12.689 13.050 1.869 1.00 93.06 142 LYS A C 1
ATOM 1163 O O . LYS A 1 142 ? -12.242 12.769 2.984 1.00 93.06 142 LYS A O 1
ATOM 1168 N N . GLN A 1 143 ? -13.990 13.014 1.589 1.00 94.12 143 GLN A N 1
ATOM 1169 C CA . GLN A 1 143 ? -14.995 12.756 2.619 1.00 94.12 143 GLN A CA 1
ATOM 1170 C C . GLN A 1 143 ? -15.218 11.264 2.884 1.00 94.12 143 GLN A C 1
ATOM 1172 O O . GLN A 1 143 ? -15.482 10.914 4.032 1.00 94.12 143 GLN A O 1
ATOM 1177 N N . VAL A 1 144 ? -15.030 10.391 1.884 1.00 94.88 144 VAL A N 1
ATOM 1178 C CA . VAL A 1 144 ? -15.321 8.951 1.995 1.00 94.88 144 VAL A CA 1
ATOM 1179 C C . VAL A 1 144 ? -14.097 8.086 1.686 1.00 94.88 144 VAL A C 1
ATOM 1181 O O . VAL A 1 144 ? -13.587 7.394 2.572 1.00 94.88 144 VAL A O 1
ATOM 1184 N N . CYS A 1 145 ? -13.589 8.121 0.449 1.00 95.06 145 CYS A N 1
ATOM 1185 C CA . CYS A 1 145 ? -12.632 7.122 -0.045 1.00 95.06 145 CYS A CA 1
ATOM 1186 C C . CYS A 1 145 ? -11.291 7.140 0.701 1.00 95.06 145 CYS A C 1
ATOM 1188 O O . CYS A 1 145 ? -10.711 6.087 0.946 1.00 95.06 145 CYS A O 1
ATOM 1190 N N . ALA A 1 146 ? -10.805 8.319 1.098 1.00 91.19 146 ALA A N 1
ATOM 1191 C CA . ALA A 1 146 ? -9.555 8.456 1.843 1.00 91.19 146 ALA A CA 1
ATOM 1192 C C . ALA A 1 146 ? -9.664 8.012 3.314 1.00 91.19 146 ALA A C 1
ATOM 1194 O O . ALA A 1 146 ? -8.637 7.827 3.969 1.00 91.19 146 ALA A O 1
ATOM 1195 N N . LYS A 1 147 ? -10.884 7.864 3.850 1.00 91.81 147 LYS A N 1
ATOM 1196 C CA . LYS A 1 147 ? -11.129 7.530 5.262 1.00 91.81 147 LYS A CA 1
ATOM 1197 C C . LYS A 1 147 ? -11.519 6.070 5.452 1.00 91.81 147 LYS A C 1
ATOM 1199 O O . LYS A 1 147 ? -10.972 5.410 6.336 1.00 91.81 147 LYS A O 1
ATOM 1204 N N . LEU A 1 148 ? -12.428 5.564 4.617 1.00 95.00 148 LEU A N 1
ATOM 1205 C CA . LEU A 1 148 ? -13.054 4.253 4.791 1.00 95.00 148 LEU A CA 1
ATOM 1206 C C . LEU A 1 148 ? -12.042 3.096 4.938 1.00 95.00 148 LEU A C 1
ATOM 1208 O O . LEU A 1 148 ? -12.186 2.332 5.893 1.00 95.00 148 LEU A O 1
ATOM 1212 N N . PRO A 1 149 ? -10.988 2.961 4.101 1.00 93.62 149 PRO A N 1
ATOM 1213 C CA .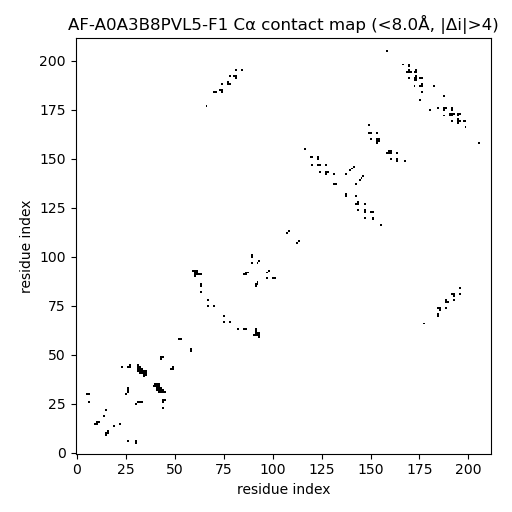 PRO A 1 149 ? -10.042 1.851 4.234 1.00 93.62 149 PRO A CA 1
ATOM 1214 C C . PRO A 1 149 ? -9.310 1.841 5.580 1.00 93.62 149 PRO A C 1
ATOM 1216 O O . PRO A 1 149 ? -9.126 0.776 6.167 1.00 93.62 149 PRO A O 1
ATOM 1219 N N . GLY A 1 150 ? -8.942 3.023 6.092 1.00 93.00 150 GLY A N 1
ATOM 1220 C CA . GLY A 1 150 ? -8.301 3.179 7.398 1.00 93.00 150 GLY A CA 1
ATOM 1221 C C . GLY A 1 150 ? -9.226 2.772 8.545 1.00 93.00 150 GLY A C 1
ATOM 1222 O O . GLY A 1 150 ? -8.833 1.986 9.403 1.00 93.00 150 GLY A O 1
ATOM 1223 N N . MET A 1 151 ? -10.485 3.222 8.512 1.00 93.44 151 MET A N 1
ATOM 1224 C CA . MET A 1 151 ? -11.494 2.843 9.511 1.00 93.44 151 MET A CA 1
ATOM 1225 C C . MET A 1 151 ? -11.720 1.328 9.539 1.00 93.44 151 MET A C 1
ATOM 1227 O O . MET A 1 151 ? -11.842 0.732 10.608 1.00 93.44 151 MET A O 1
ATOM 1231 N N . VAL A 1 152 ? -11.767 0.702 8.359 1.00 94.25 152 VAL A N 1
ATOM 1232 C CA . VAL A 1 152 ? -11.980 -0.740 8.218 1.00 94.25 152 VAL A CA 1
ATOM 1233 C C . VAL A 1 152 ? -10.783 -1.509 8.761 1.00 94.25 152 VAL A C 1
ATOM 1235 O O . VAL A 1 152 ? -10.969 -2.340 9.645 1.00 94.25 152 VAL A O 1
ATOM 1238 N N . ILE A 1 153 ? -9.558 -1.233 8.297 1.00 92.69 153 ILE A N 1
ATOM 1239 C CA . ILE A 1 153 ? -8.389 -2.021 8.716 1.00 92.69 153 ILE A CA 1
ATOM 1240 C C . ILE A 1 153 ? -8.114 -1.899 10.218 1.00 92.69 153 ILE A C 1
ATOM 1242 O O . ILE A 1 153 ? -7.771 -2.896 10.846 1.00 92.69 153 ILE A O 1
ATOM 1246 N N . LEU A 1 154 ? -8.325 -0.725 10.823 1.00 92.94 154 LEU A N 1
ATOM 1247 C CA . LEU A 1 154 ? -8.165 -0.551 12.270 1.00 92.94 154 LEU A CA 1
ATOM 1248 C C . LEU A 1 154 ? -9.200 -1.359 13.045 1.00 92.94 154 LEU A C 1
ATOM 1250 O O . LEU A 1 154 ? -8.835 -2.063 13.981 1.00 92.94 154 LEU A O 1
ATOM 1254 N N . ALA A 1 155 ? -10.459 -1.347 12.601 1.00 91.12 155 ALA A N 1
ATOM 1255 C CA . ALA A 1 155 ? -11.498 -2.174 13.196 1.00 91.12 155 ALA A CA 1
ATOM 1256 C C . ALA A 1 155 ? -11.198 -3.679 13.053 1.00 91.12 155 ALA A C 1
ATOM 1258 O O . ALA A 1 155 ? -11.404 -4.424 14.008 1.00 91.12 155 ALA A O 1
ATOM 1259 N N . LEU A 1 156 ? -10.645 -4.127 11.916 1.00 90.69 156 LEU A N 1
ATOM 1260 C CA . LEU A 1 156 ? -10.205 -5.521 11.740 1.00 90.69 156 LEU A CA 1
ATOM 1261 C C . LEU A 1 156 ? -9.059 -5.905 12.681 1.00 90.69 156 LEU A C 1
ATOM 1263 O O . LEU A 1 156 ? -8.985 -7.048 13.127 1.00 90.69 156 LEU A O 1
ATOM 1267 N N . LEU A 1 157 ? -8.173 -4.957 12.978 1.00 89.31 157 LEU A N 1
ATOM 1268 C CA . LEU A 1 157 ? -7.070 -5.132 13.921 1.00 89.31 157 LEU A CA 1
ATOM 1269 C C . LEU A 1 157 ? -7.499 -4.951 15.384 1.00 89.31 157 LEU A C 1
ATOM 1271 O O . LEU A 1 157 ? -6.668 -5.144 16.264 1.00 89.31 157 LEU A O 1
ATOM 1275 N N . GLY A 1 158 ? -8.756 -4.573 15.642 1.00 90.00 158 GLY A N 1
ATOM 1276 C CA . GLY A 1 158 ? -9.264 -4.245 16.976 1.00 90.00 158 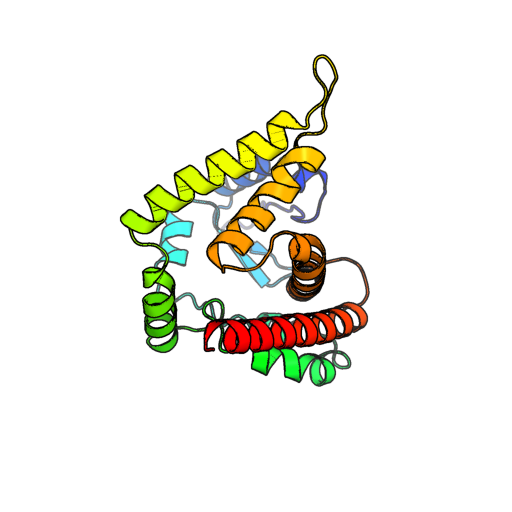GLY A CA 1
ATOM 1277 C C . GLY A 1 158 ? -8.670 -2.960 17.571 1.00 90.00 158 GLY A C 1
ATOM 1278 O O . GLY A 1 158 ? -8.723 -2.760 18.784 1.00 90.00 158 GLY A O 1
ATOM 1279 N N . ILE A 1 159 ? -8.097 -2.099 16.728 1.00 91.44 159 ILE A N 1
ATOM 1280 C CA . ILE A 1 159 ? -7.505 -0.813 17.097 1.00 91.44 159 ILE A CA 1
ATOM 1281 C C . ILE A 1 159 ? -8.580 0.272 16.997 1.00 91.44 159 ILE A C 1
ATOM 1283 O O . ILE A 1 159 ? -9.439 0.253 16.111 1.00 91.44 159 ILE A O 1
ATOM 1287 N N . ARG A 1 160 ? -8.542 1.236 17.919 1.00 89.31 160 ARG A N 1
ATOM 1288 C CA . ARG A 1 160 ? -9.520 2.322 17.963 1.00 89.31 160 ARG A CA 1
ATOM 1289 C C . ARG A 1 160 ? -9.378 3.252 16.751 1.00 89.31 160 ARG A C 1
ATOM 1291 O O . ARG A 1 160 ? -8.275 3.560 16.305 1.00 89.31 160 ARG A O 1
ATOM 1298 N N . VAL A 1 161 ? -10.512 3.725 16.233 1.00 87.44 161 VAL A N 1
ATOM 1299 C CA . VAL A 1 161 ? -10.562 4.565 15.021 1.00 87.44 161 VAL A CA 1
ATOM 1300 C C . VAL A 1 161 ? -9.962 5.963 15.220 1.00 87.44 161 VAL A C 1
ATOM 1302 O O . VAL A 1 161 ? -9.488 6.563 14.263 1.00 87.44 161 VAL A O 1
ATOM 1305 N N . ASP A 1 162 ? -9.917 6.471 16.454 1.00 89.94 162 ASP A N 1
ATOM 1306 C CA . ASP A 1 162 ? -9.294 7.760 16.790 1.00 89.94 162 ASP A CA 1
ATOM 1307 C C . ASP A 1 162 ? -7.768 7.761 16.598 1.00 89.94 162 ASP A C 1
ATOM 1309 O O . ASP A 1 162 ? -7.142 8.817 16.550 1.00 89.94 162 ASP A O 1
ATOM 1313 N N . GLU A 1 163 ? -7.159 6.590 16.408 1.00 91.75 163 GLU A N 1
ATOM 1314 C CA . GLU A 1 163 ? -5.742 6.460 16.075 1.00 91.75 163 GLU A CA 1
ATOM 1315 C C . GLU A 1 163 ? -5.450 6.511 14.574 1.00 91.75 163 GLU A C 1
ATOM 1317 O O . GLU A 1 163 ? -4.283 6.439 14.176 1.00 91.75 163 GLU A O 1
ATOM 1322 N N . GLN A 1 164 ? -6.482 6.622 13.733 1.00 90.12 164 GLN A N 1
ATOM 1323 C CA . GLN A 1 164 ? -6.352 6.493 12.287 1.00 90.12 164 GLN A CA 1
ATOM 1324 C C . GLN A 1 164 ? -5.351 7.463 11.678 1.00 90.12 164 GLN A C 1
ATOM 1326 O O . GLN A 1 164 ? -4.505 7.032 10.896 1.00 90.12 164 GLN A O 1
ATOM 1331 N N . ASP A 1 165 ? -5.408 8.739 12.047 1.00 91.56 165 ASP A N 1
ATOM 1332 C CA . ASP A 1 165 ? -4.519 9.751 11.475 1.00 91.56 165 ASP A CA 1
ATOM 1333 C C . ASP A 1 165 ? -3.056 9.482 11.837 1.00 91.56 165 ASP A C 1
ATOM 1335 O O . ASP A 1 165 ? -2.169 9.597 10.992 1.00 91.56 165 ASP A O 1
ATOM 1339 N N . ARG A 1 166 ? -2.802 9.034 13.072 1.00 93.38 166 ARG A N 1
ATOM 1340 C CA . ARG A 1 166 ? -1.455 8.677 13.532 1.00 93.38 166 ARG A CA 1
ATOM 1341 C C . ARG A 1 166 ? -0.928 7.431 12.823 1.00 93.38 166 ARG A C 1
ATOM 1343 O O . ARG A 1 166 ? 0.213 7.426 12.369 1.00 93.38 166 ARG A O 1
ATOM 1350 N N . MET A 1 167 ? -1.755 6.391 12.709 1.00 92.75 167 MET A N 1
ATOM 1351 C CA . MET A 1 167 ? -1.392 5.166 11.992 1.00 92.75 167 MET A CA 1
ATOM 1352 C C . MET A 1 167 ? -1.116 5.453 10.519 1.00 92.75 167 MET A C 1
ATOM 1354 O O . MET A 1 167 ? -0.119 4.975 9.983 1.00 92.75 167 MET A O 1
ATOM 1358 N N . ARG A 1 168 ? -1.958 6.283 9.897 1.00 91.62 168 ARG A N 1
ATOM 1359 C CA . ARG A 1 168 ? -1.795 6.723 8.516 1.00 91.62 168 ARG A CA 1
ATOM 1360 C C . ARG A 1 168 ? -0.487 7.482 8.317 1.00 91.62 168 ARG A C 1
ATOM 1362 O O . ARG A 1 168 ? 0.257 7.126 7.414 1.00 91.62 168 ARG A O 1
ATOM 1369 N N . ALA A 1 169 ? -0.184 8.461 9.170 1.00 93.69 169 ALA A N 1
ATOM 1370 C CA . ALA A 1 169 ? 1.052 9.236 9.074 1.00 93.69 169 ALA A CA 1
ATOM 1371 C C . ALA A 1 169 ? 2.293 8.329 9.104 1.00 93.69 169 ALA A C 1
ATOM 1373 O O . ALA A 1 169 ? 3.157 8.434 8.237 1.00 93.69 169 ALA A O 1
ATOM 1374 N N . TRP A 1 170 ? 2.339 7.364 10.031 1.00 95.12 170 TRP A N 1
ATOM 1375 C CA . TRP A 1 170 ? 3.433 6.394 10.057 1.00 95.12 170 TRP A CA 1
ATOM 1376 C C . TRP A 1 170 ? 3.482 5.533 8.791 1.00 95.12 170 TRP A C 1
ATOM 1378 O O . TRP A 1 170 ? 4.556 5.329 8.230 1.00 95.12 170 TRP A O 1
ATOM 1388 N N . THR A 1 171 ? 2.345 5.023 8.310 1.00 92.06 171 THR A N 1
ATOM 1389 C CA . THR A 1 171 ? 2.337 4.210 7.084 1.00 92.06 171 THR A CA 1
ATOM 1390 C C . THR A 1 171 ? 2.699 5.006 5.833 1.00 92.06 171 THR A C 1
ATOM 1392 O O . THR A 1 171 ? 3.325 4.439 4.940 1.00 92.06 171 THR A O 1
ATOM 1395 N N . ASP A 1 172 ? 2.363 6.295 5.779 1.00 92.38 172 ASP A N 1
ATOM 1396 C CA . ASP A 1 172 ? 2.682 7.184 4.661 1.00 92.38 172 ASP A CA 1
ATOM 1397 C C . ASP A 1 172 ? 4.200 7.428 4.584 1.00 92.38 172 ASP A C 1
ATOM 1399 O O . ASP A 1 172 ? 4.779 7.274 3.510 1.00 92.38 172 ASP A O 1
ATOM 1403 N N . ASP A 1 173 ? 4.875 7.681 5.713 1.00 93.62 173 ASP A N 1
ATOM 1404 C CA . ASP A 1 173 ? 6.344 7.819 5.770 1.00 93.62 173 ASP A CA 1
ATOM 1405 C C . ASP A 1 173 ? 7.067 6.525 5.366 1.00 93.62 173 ASP A C 1
ATOM 1407 O O . ASP A 1 173 ? 8.056 6.531 4.626 1.00 93.62 173 ASP A O 1
ATOM 1411 N N . ILE A 1 174 ? 6.540 5.388 5.825 1.00 91.12 174 ILE A N 1
ATOM 1412 C CA . ILE A 1 174 ? 7.033 4.055 5.473 1.00 91.12 174 ILE A CA 1
ATOM 1413 C C . ILE A 1 174 ? 6.894 3.813 3.965 1.00 91.12 174 ILE A C 1
ATOM 1415 O O . ILE A 1 174 ? 7.840 3.365 3.313 1.00 91.12 174 ILE A O 1
ATOM 1419 N N . TYR A 1 175 ? 5.725 4.116 3.401 1.00 88.94 175 TYR A N 1
ATOM 1420 C CA . TYR A 1 175 ? 5.444 3.943 1.980 1.00 88.94 175 TYR A CA 1
ATOM 1421 C C . TYR A 1 175 ? 6.282 4.891 1.113 1.00 88.94 175 TYR A C 1
ATOM 1423 O O . TYR A 1 175 ? 6.821 4.476 0.082 1.00 88.94 175 TYR A O 1
ATOM 1431 N N . ALA A 1 176 ? 6.472 6.132 1.568 1.00 89.56 176 ALA A N 1
ATOM 1432 C CA . ALA A 1 176 ? 7.299 7.130 0.902 1.00 89.56 176 ALA A CA 1
ATOM 1433 C C . ALA A 1 176 ? 8.759 6.674 0.752 1.00 89.56 176 ALA A C 1
ATOM 1435 O O . ALA A 1 176 ? 9.410 6.967 -0.254 1.00 89.56 176 ALA A O 1
ATOM 1436 N N . TRP A 1 177 ? 9.283 5.928 1.726 1.00 89.31 177 TRP A N 1
ATOM 1437 C CA . TRP A 1 177 ? 10.626 5.355 1.645 1.00 89.31 177 TRP A CA 1
ATOM 1438 C C . TRP A 1 177 ? 10.736 4.202 0.634 1.00 89.31 177 TRP A C 1
ATOM 1440 O O . TRP A 1 177 ? 11.754 4.086 -0.047 1.00 89.31 177 TRP A O 1
ATOM 1450 N N . MET A 1 178 ? 9.694 3.375 0.492 1.00 84.38 178 MET A N 1
ATOM 1451 C CA . MET A 1 178 ? 9.691 2.222 -0.426 1.00 84.38 178 MET A CA 1
ATOM 1452 C C . MET A 1 178 ? 9.537 2.629 -1.902 1.00 84.38 178 MET A C 1
ATOM 1454 O O . MET A 1 178 ? 10.014 1.924 -2.798 1.00 84.38 178 MET A O 1
ATOM 1458 N N . GLY A 1 179 ? 8.846 3.739 -2.171 1.00 80.00 179 GLY A N 1
ATOM 1459 C CA . GLY A 1 179 ? 8.570 4.225 -3.524 1.00 80.00 179 GLY A CA 1
ATOM 1460 C C . GLY A 1 179 ? 9.560 5.267 -4.057 1.00 80.00 179 GLY A C 1
ATOM 1461 O O . GLY A 1 179 ? 10.472 5.729 -3.374 1.00 80.00 179 GLY A O 1
ATOM 1462 N N . HIS A 1 180 ? 9.345 5.673 -5.311 1.00 70.38 180 HIS A N 1
ATOM 1463 C CA . HIS A 1 180 ? 9.996 6.845 -5.903 1.00 70.38 180 HIS A CA 1
ATOM 1464 C C . HIS A 1 180 ? 9.165 8.095 -5.602 1.00 70.38 180 HIS A C 1
ATOM 1466 O O . HIS A 1 180 ? 8.306 8.487 -6.387 1.00 70.38 180 HIS A O 1
ATOM 1472 N N . PHE A 1 181 ? 9.415 8.696 -4.440 1.00 74.12 181 PHE A N 1
ATOM 1473 C CA . PHE A 1 181 ? 8.776 9.941 -4.018 1.00 74.12 181 PHE A CA 1
ATOM 1474 C C . PHE A 1 181 ? 9.745 11.128 -4.100 1.00 74.12 181 PHE A C 1
ATOM 1476 O O . PHE A 1 181 ? 10.959 10.929 -3.981 1.00 74.12 181 PHE A O 1
ATOM 1483 N N . PRO A 1 182 ? 9.235 12.362 -4.276 1.00 70.25 182 PRO A N 1
ATOM 1484 C CA . PRO A 1 182 ? 10.042 13.575 -4.172 1.00 70.25 182 PRO A CA 1
ATOM 1485 C C . PRO A 1 182 ? 10.784 13.693 -2.825 1.00 70.25 182 PRO A C 1
ATOM 1487 O O . PRO A 1 182 ? 10.434 13.046 -1.835 1.00 70.25 182 PRO A O 1
ATOM 1490 N N . GLY A 1 183 ? 11.815 14.541 -2.783 1.00 78.06 183 GLY A N 1
ATOM 1491 C CA . GLY A 1 183 ? 12.600 14.830 -1.574 1.00 78.06 183 GLY A CA 1
ATOM 1492 C C . GLY A 1 183 ? 13.877 13.996 -1.428 1.00 78.06 183 GLY A C 1
ATOM 1493 O O . GLY A 1 183 ? 14.196 13.151 -2.273 1.00 78.06 183 GLY A O 1
ATOM 1494 N N . SER A 1 184 ? 14.628 14.238 -0.352 1.00 87.38 184 SER A N 1
ATOM 1495 C CA . SER A 1 184 ? 15.876 13.522 -0.088 1.00 87.38 184 SER A CA 1
ATOM 1496 C C . SER A 1 184 ? 15.607 12.093 0.384 1.00 87.38 184 SER A C 1
ATOM 1498 O O . SER A 1 184 ? 14.841 11.864 1.320 1.00 87.38 184 SER A O 1
ATOM 1500 N N . ILE A 1 185 ? 16.291 11.109 -0.210 1.00 86.69 185 ILE A N 1
ATOM 1501 C CA . ILE A 1 185 ? 16.239 9.720 0.277 1.00 86.69 185 ILE A CA 1
ATOM 1502 C C . ILE A 1 185 ? 16.715 9.607 1.729 1.00 86.69 185 ILE A C 1
ATOM 1504 O O . ILE A 1 185 ? 16.255 8.736 2.466 1.00 86.69 185 ILE A O 1
ATOM 1508 N N . LEU A 1 186 ? 17.606 10.504 2.158 1.00 88.56 186 LEU A N 1
ATOM 1509 C CA . LEU A 1 186 ? 18.080 10.542 3.530 1.00 88.56 186 LEU A CA 1
ATOM 1510 C C . LEU A 1 186 ? 16.973 10.984 4.496 1.00 88.56 186 LEU A C 1
ATOM 1512 O O . LEU A 1 186 ? 16.757 10.324 5.509 1.00 88.56 186 LEU A O 1
ATOM 1516 N N . GLU A 1 187 ? 16.250 12.052 4.156 1.00 90.19 187 GLU A N 1
ATOM 1517 C CA . GLU A 1 187 ? 15.107 12.535 4.943 1.00 90.19 187 GLU A CA 1
ATOM 1518 C C . GLU A 1 187 ? 14.027 11.454 5.026 1.00 90.19 187 GLU A C 1
ATOM 1520 O O . GLU A 1 187 ? 13.596 11.098 6.119 1.00 90.19 187 GLU A O 1
ATOM 1525 N N . ARG A 1 188 ? 13.671 10.834 3.891 1.00 91.25 188 ARG A N 1
ATOM 1526 C CA . ARG A 1 188 ? 12.694 9.733 3.873 1.00 91.25 188 ARG A CA 1
ATOM 1527 C C . ARG A 1 188 ? 13.144 8.532 4.700 1.00 91.25 188 ARG A C 1
ATOM 1529 O O . ARG A 1 188 ? 12.319 7.899 5.346 1.00 91.25 188 ARG A O 1
ATOM 1536 N N . THR A 1 189 ? 14.442 8.224 4.709 1.00 91.19 189 THR A N 1
ATOM 1537 C CA . THR A 1 189 ? 15.001 7.163 5.563 1.00 91.19 189 THR A CA 1
ATOM 1538 C C . THR A 1 189 ? 14.807 7.499 7.040 1.00 91.19 189 THR A C 1
ATOM 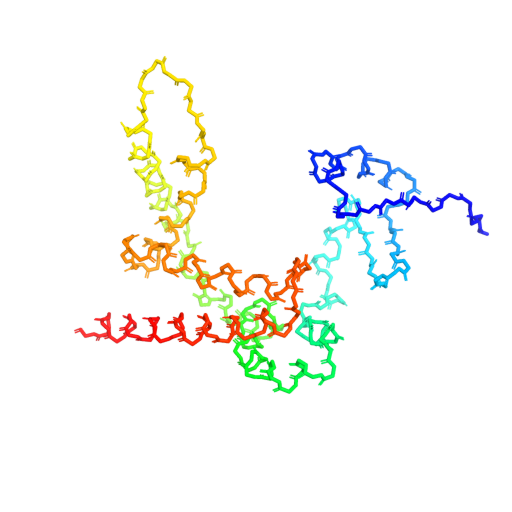1540 O O . THR A 1 189 ? 14.368 6.646 7.806 1.00 91.19 189 THR A O 1
ATOM 1543 N N . GLN A 1 190 ? 15.072 8.744 7.444 1.00 92.12 190 GLN A N 1
ATOM 1544 C CA . GLN A 1 190 ? 14.863 9.189 8.820 1.00 92.12 190 GLN A CA 1
ATOM 1545 C C . GLN A 1 190 ? 13.382 9.147 9.229 1.00 92.12 190 GLN A C 1
ATOM 1547 O O . GLN A 1 190 ? 13.067 8.600 10.288 1.00 92.12 190 GLN A O 1
ATOM 1552 N N . CYS A 1 191 ? 12.480 9.667 8.391 1.00 93.88 191 CYS A N 1
ATOM 1553 C CA . CYS A 1 191 ? 11.035 9.616 8.627 1.00 93.88 191 CYS A CA 1
ATOM 1554 C C . CYS A 1 191 ? 10.542 8.168 8.759 1.00 93.88 191 CYS A C 1
ATOM 1556 O O . CYS A 1 191 ? 9.884 7.829 9.740 1.00 93.88 191 CYS A O 1
ATOM 1558 N N . ALA A 1 192 ? 10.940 7.277 7.845 1.00 93.44 192 ALA A N 1
ATOM 1559 C CA . ALA A 1 192 ? 10.542 5.871 7.889 1.00 93.44 19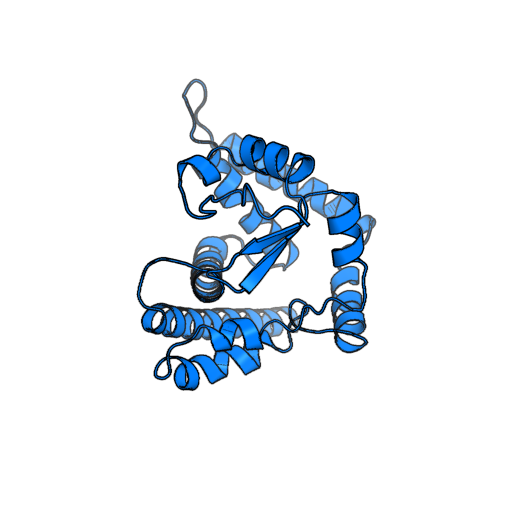2 ALA A CA 1
ATOM 1560 C C . ALA A 1 192 ? 11.036 5.145 9.149 1.00 93.44 192 ALA A C 1
ATOM 1562 O O . ALA A 1 192 ? 10.306 4.321 9.699 1.00 93.44 192 ALA A O 1
ATOM 1563 N N . LEU A 1 193 ? 12.240 5.453 9.643 1.00 93.44 193 LEU A N 1
ATOM 1564 C CA . LEU A 1 193 ? 12.747 4.896 10.903 1.00 93.44 193 LEU A CA 1
ATOM 1565 C C . LEU A 1 193 ? 11.898 5.334 12.100 1.00 93.44 193 LEU A C 1
ATOM 1567 O O . LEU A 1 193 ? 11.493 4.495 12.904 1.00 93.44 193 LEU A O 1
ATOM 1571 N N . GLN A 1 194 ? 11.598 6.632 12.203 1.00 94.75 194 GLN A N 1
ATOM 1572 C CA . GLN A 1 194 ? 10.757 7.174 13.276 1.00 94.75 194 GLN A CA 1
ATOM 1573 C C . GLN A 1 194 ? 9.340 6.595 13.222 1.00 94.75 194 GLN A C 1
ATOM 1575 O O . GLN A 1 194 ? 8.797 6.176 14.247 1.00 94.75 194 GLN A O 1
ATOM 1580 N N . ALA A 1 195 ? 8.766 6.514 12.023 1.00 95.38 195 ALA A N 1
ATOM 1581 C CA . ALA A 1 195 ? 7.458 5.927 11.790 1.00 95.38 195 ALA A CA 1
ATOM 1582 C C . ALA A 1 195 ? 7.411 4.440 12.155 1.00 95.38 195 ALA A C 1
ATOM 1584 O O . ALA A 1 195 ? 6.467 3.990 12.806 1.00 95.38 195 ALA A O 1
ATOM 1585 N N . MET A 1 196 ? 8.443 3.673 11.793 1.00 92.38 196 MET A N 1
ATOM 1586 C CA . MET A 1 196 ? 8.542 2.263 12.163 1.00 92.38 196 MET A CA 1
ATOM 1587 C C . MET A 1 196 ? 8.660 2.062 13.668 1.00 92.38 196 MET A C 1
ATOM 1589 O O . MET A 1 196 ? 8.010 1.163 14.204 1.00 92.38 196 MET A O 1
ATOM 1593 N N . GLU A 1 197 ? 9.455 2.885 14.353 1.00 93.00 197 GLU A N 1
ATOM 1594 C CA . GLU A 1 197 ? 9.566 2.826 15.810 1.00 93.00 197 GLU A CA 1
ATOM 1595 C C . GLU A 1 197 ? 8.217 3.120 16.474 1.00 93.00 197 GLU A C 1
ATOM 1597 O O . GLU A 1 197 ? 7.755 2.337 17.305 1.00 93.00 197 GLU A O 1
ATOM 1602 N N . GLY A 1 198 ? 7.543 4.195 16.050 1.00 94.06 198 GLY A N 1
ATOM 1603 C CA . GLY A 1 198 ? 6.228 4.581 16.562 1.00 94.06 198 GLY A CA 1
ATOM 1604 C C . GLY A 1 198 ? 5.169 3.501 16.341 1.00 94.06 198 GLY A C 1
ATOM 1605 O O . GLY A 1 198 ? 4.507 3.072 17.291 1.00 94.06 198 GLY A O 1
ATOM 1606 N N . LEU A 1 199 ? 5.066 2.992 15.110 1.00 92.69 199 LEU A N 1
ATOM 1607 C CA . LEU A 1 199 ? 4.128 1.929 14.754 1.00 92.69 199 LEU A CA 1
ATOM 1608 C C . LEU A 1 199 ? 4.400 0.650 15.556 1.00 92.69 199 LEU A C 1
ATOM 1610 O O . LEU A 1 199 ? 3.478 0.059 16.118 1.00 92.69 199 LEU A O 1
ATOM 1614 N N . ARG A 1 200 ? 5.666 0.226 15.653 1.00 90.44 200 ARG A N 1
ATOM 1615 C CA . ARG A 1 200 ? 6.056 -0.971 16.412 1.00 90.44 200 ARG A CA 1
ATOM 1616 C C . ARG A 1 200 ? 5.771 -0.811 17.902 1.00 90.44 200 ARG A C 1
ATOM 1618 O O . ARG A 1 200 ? 5.263 -1.750 18.516 1.00 90.44 200 ARG A O 1
ATOM 1625 N N . GLY A 1 201 ? 6.091 0.348 18.472 1.00 93.12 201 GLY A N 1
ATOM 1626 C CA . GLY A 1 201 ? 5.822 0.669 19.870 1.00 93.12 201 GLY A CA 1
ATOM 1627 C C . GLY A 1 201 ? 4.329 0.604 20.180 1.00 93.12 201 GLY A C 1
ATOM 1628 O O . GLY A 1 201 ? 3.924 -0.094 21.109 1.00 93.12 201 GLY A O 1
ATOM 1629 N N . ARG A 1 202 ? 3.493 1.236 19.346 1.00 93.19 202 ARG A N 1
ATOM 1630 C CA . ARG A 1 202 ? 2.036 1.219 19.531 1.00 93.19 202 ARG A CA 1
ATOM 1631 C C . ARG A 1 202 ? 1.442 -0.181 19.394 1.00 93.19 202 ARG A C 1
ATOM 1633 O O . ARG A 1 202 ? 0.631 -0.568 20.233 1.00 93.19 202 ARG A O 1
ATOM 1640 N N . LEU A 1 203 ? 1.846 -0.945 18.378 1.00 91.69 203 LEU A N 1
ATOM 1641 C CA . LEU A 1 203 ? 1.359 -2.315 18.192 1.00 91.69 203 LEU A CA 1
ATOM 1642 C C . LEU A 1 203 ? 1.788 -3.236 19.340 1.00 91.69 203 LEU A C 1
ATOM 1644 O O . LEU A 1 203 ? 1.017 -4.104 19.737 1.00 91.69 203 LEU A O 1
ATOM 1648 N N . ARG A 1 204 ? 2.986 -3.045 19.907 1.00 92.06 204 ARG A N 1
ATOM 1649 C CA . ARG A 1 204 ? 3.425 -3.796 21.091 1.00 92.06 204 ARG A CA 1
ATOM 1650 C C . ARG A 1 204 ? 2.559 -3.481 22.308 1.00 92.06 204 ARG A C 1
ATOM 1652 O O . ARG A 1 204 ? 2.062 -4.417 22.923 1.00 92.06 204 ARG A O 1
ATOM 1659 N N . ALA A 1 205 ? 2.330 -2.198 22.586 1.00 92.75 205 ALA A N 1
ATOM 1660 C CA . ALA A 1 205 ? 1.442 -1.773 23.667 1.00 92.75 205 ALA A CA 1
ATOM 1661 C C . ALA A 1 205 ? 0.024 -2.341 23.486 1.00 92.75 205 ALA A C 1
ATOM 1663 O O . ALA A 1 205 ? -0.548 -2.879 24.424 1.00 92.75 205 ALA A O 1
ATOM 1664 N N . TYR A 1 206 ? -0.503 -2.330 22.256 1.00 92.75 206 TYR A N 1
ATOM 1665 C CA . TYR A 1 206 ? -1.804 -2.931 21.947 1.00 92.75 206 TYR A CA 1
ATOM 1666 C C . TYR A 1 206 ? -1.849 -4.437 22.245 1.00 92.75 206 TYR A C 1
ATOM 1668 O O . TYR A 1 206 ? -2.799 -4.943 22.832 1.00 92.75 206 TYR A O 1
ATOM 1676 N N . ILE A 1 207 ? -0.806 -5.175 21.858 1.00 92.12 207 ILE A N 1
ATOM 1677 C CA . ILE A 1 207 ? -0.722 -6.615 22.131 1.00 92.12 207 ILE A CA 1
ATOM 1678 C C . ILE A 1 207 ? -0.678 -6.888 23.642 1.00 92.12 207 ILE A C 1
ATOM 1680 O O . ILE A 1 207 ? -1.221 -7.896 24.085 1.00 92.12 207 ILE A O 1
ATOM 1684 N N . GLU A 1 208 ? -0.035 -6.024 24.427 1.00 93.56 208 GLU A N 1
ATOM 1685 C CA . GLU A 1 208 ? -0.010 -6.120 25.891 1.00 93.56 208 GLU A CA 1
ATOM 1686 C C . GLU A 1 208 ? -1.391 -5.820 26.499 1.00 93.56 208 GLU A C 1
ATOM 1688 O O . GLU A 1 208 ? -1.864 -6.599 27.325 1.00 93.56 208 GLU A O 1
ATOM 1693 N N . GLU A 1 209 ? -2.081 -4.779 26.018 1.00 92.31 209 GLU A N 1
ATOM 1694 C CA . GLU A 1 209 ? -3.457 -4.430 26.412 1.00 92.31 209 GLU A CA 1
ATOM 1695 C C . GLU A 1 209 ? -4.431 -5.599 26.193 1.00 92.31 209 GLU A C 1
ATOM 1697 O O . GLU A 1 209 ? -5.231 -5.904 27.069 1.00 92.31 209 GLU A O 1
ATOM 1702 N N . VAL A 1 210 ? -4.347 -6.284 25.047 1.00 88.56 210 VAL A N 1
ATOM 1703 C CA . VAL A 1 210 ? -5.267 -7.380 24.678 1.00 88.56 210 VAL A CA 1
ATOM 1704 C C . VAL A 1 210 ? -4.913 -8.717 25.344 1.00 88.56 210 VAL A C 1
ATOM 1706 O O . VAL A 1 210 ? -5.738 -9.628 25.391 1.00 88.56 210 VAL A O 1
ATOM 1709 N N . ARG A 1 211 ? -3.679 -8.881 25.837 1.00 84.81 211 ARG A N 1
ATOM 1710 C CA . ARG A 1 211 ? -3.253 -10.094 26.560 1.00 84.81 211 ARG A CA 1
ATOM 1711 C C . ARG A 1 211 ? -3.698 -10.124 28.022 1.00 84.81 211 ARG A C 1
ATOM 1713 O O . ARG A 1 211 ? -3.580 -11.186 28.634 1.00 84.81 211 ARG A O 1
ATOM 1720 N N . THR A 1 212 ? -4.120 -8.982 28.557 1.00 63.00 212 THR A N 1
ATOM 1721 C CA . THR A 1 212 ? -4.522 -8.796 29.957 1.00 63.00 212 THR A CA 1
ATOM 1722 C C . THR A 1 212 ? -6.023 -9.004 30.100 1.00 63.00 212 THR A C 1
ATOM 1724 O O . THR A 1 212 ? -6.422 -9.658 31.088 1.00 63.00 212 THR A O 1
#

pLDDT: mean 88.9, std 9.08, range [36.31, 97.5]

Solvent-accessible surface area (backbone atoms only — not comparable to full-atom values): 12554 Å² total; per-residue (Å²): 132,88,90,78,80,81,90,82,80,56,86,82,37,68,69,39,65,75,53,44,61,68,58,49,55,48,28,46,74,78,45,34,71,39,72,39,84,91,76,75,44,77,45,68,57,38,68,72,59,42,51,50,52,75,70,33,86,91,57,78,56,67,49,62,62,61,57,55,67,71,44,51,86,78,35,42,75,73,39,48,68,54,49,73,66,45,51,82,35,63,81,34,39,61,69,71,62,23,53,53,51,48,58,61,55,48,70,67,66,37,76,70,44,48,56,56,47,53,54,51,48,49,54,55,48,53,54,47,57,69,73,52,72,82,98,54,95,74,63,54,55,77,62,37,64,72,43,50,63,53,49,46,54,30,54,75,69,73,42,66,64,91,46,41,68,62,54,46,53,27,50,49,33,41,49,46,50,78,50,97,54,89,78,56,69,54,59,34,42,53,45,22,52,53,22,49,52,51,52,51,52,52,54,49,53,49,54,54,63,74,74,106

Mean predicted aligned error: 6.02 Å